Protein AF-A0A662WT51-F1 (afdb_monomer)

Solvent-accessible surface area (backbone atoms only — not comparable to full-atom values): 20518 Å² total; per-residue (Å²): 139,82,88,84,80,88,87,70,88,88,91,86,90,88,87,88,82,82,85,81,72,63,58,63,48,55,43,33,49,48,25,63,41,37,58,51,26,70,62,26,83,94,21,66,15,61,35,21,65,81,20,65,28,86,56,93,50,57,26,52,32,25,51,47,34,55,73,54,70,66,44,71,41,57,68,58,26,64,32,50,49,52,71,66,82,55,27,36,8,57,21,30,20,26,52,70,54,75,67,51,82,48,58,80,38,87,45,86,70,71,50,27,44,53,45,41,62,90,42,76,41,63,65,82,80,49,74,87,45,96,59,69,77,76,88,86,78,89,83,90,83,80,88,80,88,82,87,85,86,90,88,85,88,87,87,82,91,83,83,88,84,85,84,79,92,78,91,84,88,80,87,81,83,75,81,75,72,83,80,42,64,48,56,36,67,55,30,59,40,36,59,53,25,37,53,23,83,90,15,57,23,65,35,22,67,80,16,66,13,78,51,76,52,57,32,58,34,25,50,49,34,51,73,53,71,65,41,71,37,58,70,56,25,65,33,51,61,54,70,66,82,54,27,37,10,52,21,27,21,28,72,63,48,75,71,52,80,84,60,83,46,87,42,88,67,68,50,26,48,56,62,41,62,89,45,76,36,64,63,80,81,50,75,83,65,80,53,88,81,60,77,73,76,73,79,73,74,80,75,78,75,71,78,77,92,70,86,82,88,84,90,83,89,81,87,86,86,84,89,84,86,86,137

pLDDT: mean 71.23, std 24.34, range [27.19, 98.19]

Foldseek 3Di:
DDDDDDPDDDDDDDDPDPPQPQQQQVLQVLLLQAQLSCLAPPQNRLQAPVSRRSDPHGFQLVVLCVVVVSHQALVQQQDQRQPLPAGVCQQSQNLQSPDGRLDHRVDNPQHWRSRDSVTDGDCVSCVPPPRNDDDDDDDDDDDDDDDDDDDDDDDDDDDDDDDDDDDDDDDDPDPDDPQQAQRCVLCLQAQSSCLAPCANHLQAPNSRRSDPHGAQLVVLCVVVVSHLAPVQQQDQRQPLPDGVCQQRQNNLSQDGRPDHRLDNPQHHRSRDSVRDRDCVSCVPPDSVPDPRPGPPPPPPCPDDPDDDDDDDDDDDDDDDDDD

Radius of gyration: 30.35 Å; Cα contacts (8 Å, |Δi|>4): 452; chains: 1; bounding box: 58×88×116 Å

Secondary structure (DSSP, 8-state):
--PPP----------SSSSSSSHHHHHHHHHTTSTTTTTSTT-SSTTBTTSSSSSS-B-HHHHHHHHTTSS--HHHHH--SSSSSS-HHHHHT-TTS---TTSPPS-SSS---TT-TT----GGGTTT-TTS-SS------------------------------------------------HHHHTTSTTTTTBTTBTTTTBTTSSSSSS-B-HHHHHHHHTTSS--HHHHT--SSSSSS-HHHHHT-TTS---TTPPPS-SSS---TT-TT----GGGTTT---TT----------------------------------

Structure (mmCIF, N/CA/C/O backbone):
data_AF-A0A662WT51-F1
#
_entry.id   AF-A0A662WT51-F1
#
loop_
_atom_site.group_PDB
_atom_site.id
_atom_site.type_symbol
_atom_site.label_atom_id
_atom_site.label_alt_id
_atom_site.label_comp_id
_atom_site.label_asym_id
_atom_site.label_entity_id
_atom_site.label_seq_id
_atom_site.pdbx_PDB_ins_code
_atom_site.Cartn_x
_atom_site.Cartn_y
_atom_site.Cartn_z
_atom_site.occupancy
_atom_site.B_iso_or_equiv
_atom_site.auth_seq_id
_atom_site.auth_comp_id
_atom_site.auth_asym_id
_atom_site.auth_atom_id
_atom_site.pdbx_PDB_model_num
ATOM 1 N N . MET A 1 1 ? -18.042 64.156 -37.216 1.00 39.47 1 MET A N 1
ATOM 2 C CA . MET A 1 1 ? -18.851 63.072 -36.615 1.00 39.47 1 MET A CA 1
ATOM 3 C C . MET A 1 1 ? -17.968 61.840 -36.497 1.00 39.47 1 MET A C 1
ATOM 5 O O . MET A 1 1 ? -17.332 61.497 -37.484 1.00 39.47 1 MET A O 1
ATOM 9 N N . ARG A 1 2 ? -17.856 61.233 -35.309 1.00 39.53 2 ARG A N 1
ATOM 10 C CA . ARG A 1 2 ? -17.147 59.959 -35.097 1.00 39.53 2 ARG A CA 1
ATOM 11 C C . ARG A 1 2 ? -18.172 58.931 -34.633 1.00 39.53 2 ARG A C 1
ATOM 13 O O . ARG A 1 2 ? -18.902 59.206 -33.686 1.00 39.53 2 ARG A O 1
ATOM 20 N N . THR A 1 3 ? -18.247 57.803 -35.323 1.00 41.97 3 THR A N 1
ATOM 21 C CA . THR A 1 3 ? -19.123 56.679 -34.985 1.00 41.97 3 THR A CA 1
ATOM 22 C C . THR A 1 3 ? -18.551 55.900 -33.802 1.00 41.97 3 THR A C 1
ATOM 24 O O . THR A 1 3 ? -17.353 55.627 -33.743 1.00 41.97 3 THR A O 1
ATOM 27 N N . THR A 1 4 ? -19.405 55.561 -32.841 1.00 42.44 4 THR A N 1
ATOM 28 C CA . THR A 1 4 ? -19.070 54.699 -31.703 1.00 42.44 4 THR A CA 1
ATOM 29 C C . THR A 1 4 ? -19.105 53.226 -32.115 1.00 42.44 4 THR A C 1
ATOM 31 O O . THR A 1 4 ? -19.975 52.809 -32.876 1.00 42.44 4 THR A O 1
ATOM 34 N N . SER A 1 5 ? -18.153 52.435 -31.613 1.00 38.53 5 SER A N 1
ATOM 35 C CA . SER A 1 5 ? -18.097 50.983 -31.832 1.00 38.53 5 SER A CA 1
ATOM 36 C C . SER A 1 5 ? -18.866 50.235 -30.729 1.00 38.53 5 SER A C 1
ATOM 38 O O . SER A 1 5 ? -18.729 50.614 -29.561 1.00 38.53 5 SER A O 1
ATOM 40 N N . PRO A 1 6 ? -19.650 49.186 -31.044 1.00 44.19 6 PRO A N 1
ATOM 41 C CA . PRO A 1 6 ? -20.395 48.421 -30.050 1.00 44.19 6 PRO A CA 1
ATOM 42 C C . PRO A 1 6 ? -19.529 47.319 -29.415 1.00 44.19 6 PRO A C 1
ATOM 44 O O . PRO A 1 6 ? -19.483 46.191 -29.900 1.00 44.19 6 PRO A O 1
ATOM 47 N N . PHE A 1 7 ? -18.885 47.615 -28.283 1.00 38.38 7 PHE A N 1
ATOM 48 C CA . PHE A 1 7 ? -18.368 46.569 -27.390 1.00 38.38 7 PHE A CA 1
ATOM 49 C C . PHE A 1 7 ? -19.485 46.073 -26.463 1.00 38.38 7 PHE A C 1
ATOM 51 O O . PHE A 1 7 ? -19.643 46.531 -25.333 1.00 38.38 7 PHE A O 1
ATOM 58 N N . THR A 1 8 ? -20.282 45.137 -26.976 1.00 41.66 8 THR A N 1
ATOM 59 C CA . THR A 1 8 ? -21.330 44.445 -26.217 1.00 41.66 8 THR A CA 1
ATOM 60 C C . THR A 1 8 ? -20.753 43.238 -25.474 1.00 41.66 8 THR A C 1
ATOM 62 O O . THR A 1 8 ? -20.119 42.384 -26.082 1.00 41.66 8 THR A O 1
ATOM 65 N N . PHE A 1 9 ? -21.015 43.185 -24.164 1.00 46.69 9 PHE A N 1
ATOM 66 C CA . PHE A 1 9 ? -21.113 41.999 -23.297 1.00 46.69 9 PHE A CA 1
ATOM 67 C C . PHE A 1 9 ? -20.763 40.623 -23.907 1.00 46.69 9 PHE A C 1
ATOM 69 O O . PHE A 1 9 ? -21.585 40.085 -24.644 1.00 46.69 9 PHE A O 1
ATOM 76 N N . LEU A 1 10 ? -19.675 39.986 -23.434 1.00 43.34 10 LEU A N 1
ATOM 77 C CA . LEU A 1 10 ? -19.664 38.545 -23.097 1.00 43.34 10 LEU A CA 1
ATOM 78 C C . LEU A 1 10 ? -18.415 38.110 -22.283 1.00 43.34 10 LEU A C 1
ATOM 80 O O . LEU A 1 10 ? -17.451 37.621 -22.862 1.00 43.34 10 LEU A O 1
ATOM 84 N N . VAL A 1 11 ? -18.422 38.226 -20.944 1.00 43.38 11 VAL A N 1
ATOM 85 C CA . VAL A 1 11 ? -17.416 37.555 -20.074 1.00 43.38 11 VAL A CA 1
ATOM 86 C C . VAL A 1 11 ? -18.009 37.101 -18.723 1.00 43.38 11 VAL A C 1
ATOM 88 O O . VAL A 1 11 ? -17.545 37.528 -17.674 1.00 43.38 11 VAL A O 1
ATOM 91 N N . ILE A 1 12 ? -19.029 36.230 -18.720 1.00 47.84 12 ILE A N 1
ATOM 92 C CA . ILE A 1 12 ? -19.341 35.351 -17.565 1.00 47.84 12 ILE A CA 1
ATOM 93 C C . ILE A 1 12 ? -19.978 34.043 -18.079 1.00 47.84 12 ILE A C 1
ATOM 95 O O . ILE A 1 12 ? -21.192 34.007 -18.243 1.00 47.84 12 ILE A O 1
ATOM 99 N N . ALA A 1 13 ? -19.183 32.990 -18.334 1.00 46.28 13 ALA A N 1
ATOM 100 C CA . ALA A 1 13 ? -19.655 31.592 -18.464 1.00 46.28 13 ALA A CA 1
ATOM 101 C C . ALA A 1 13 ? -18.502 30.567 -18.662 1.00 46.28 13 ALA A C 1
ATOM 103 O O . ALA A 1 13 ? -18.456 29.922 -19.705 1.00 46.28 13 ALA A O 1
ATOM 104 N N . ALA A 1 14 ? -17.563 30.405 -17.710 1.00 43.34 14 ALA A N 1
ATOM 105 C CA . ALA A 1 14 ? -16.583 29.291 -17.740 1.00 43.34 14 ALA A CA 1
ATOM 106 C C . ALA A 1 14 ? -15.778 29.088 -16.425 1.00 43.34 14 ALA A C 1
ATOM 108 O O . ALA A 1 14 ? -14.551 29.143 -16.451 1.00 43.34 14 ALA A O 1
ATOM 109 N N . THR A 1 15 ? -16.413 28.859 -15.265 1.00 42.78 15 THR A N 1
ATOM 110 C CA . THR A 1 15 ? -15.672 28.602 -13.995 1.00 42.78 15 THR A CA 1
ATOM 111 C C . THR A 1 15 ? -16.274 27.527 -13.073 1.00 42.78 15 THR A C 1
ATOM 113 O O . THR A 1 15 ? -15.927 27.464 -11.899 1.00 42.78 15 THR A O 1
ATOM 116 N N . THR A 1 16 ? -17.151 26.645 -13.567 1.00 44.69 16 THR A N 1
ATOM 117 C CA . THR A 1 16 ? -17.886 25.666 -12.730 1.00 44.69 16 THR A CA 1
ATOM 118 C C . THR A 1 16 ? -17.678 24.201 -13.146 1.00 44.69 16 THR A C 1
ATOM 120 O O . THR A 1 16 ? -18.625 23.421 -13.116 1.00 44.69 16 THR A O 1
ATOM 123 N N . ALA A 1 17 ? -16.467 23.818 -13.577 1.00 40.56 17 ALA A N 1
ATOM 124 C CA . ALA A 1 17 ? -16.205 22.480 -14.143 1.00 40.56 17 ALA A CA 1
ATOM 125 C C . ALA A 1 17 ? -14.948 21.744 -13.618 1.00 40.56 17 ALA A C 1
ATOM 127 O O . ALA A 1 17 ? -14.661 20.649 -14.088 1.00 40.56 17 ALA A O 1
ATOM 128 N N . THR A 1 18 ? -14.196 22.300 -12.660 1.00 39.22 18 THR A N 1
ATOM 129 C CA . THR A 1 18 ? -12.889 21.753 -12.217 1.00 39.22 18 THR A CA 1
ATOM 130 C C . THR A 1 18 ? -12.819 21.310 -10.749 1.00 39.22 18 THR A C 1
ATOM 132 O O . THR A 1 18 ? -11.738 20.989 -10.271 1.00 39.22 18 THR A O 1
ATOM 135 N N . LEU A 1 19 ? -13.943 21.253 -10.021 1.00 34.25 19 LEU A N 1
ATOM 136 C CA . LEU A 1 19 ? -13.959 20.965 -8.572 1.00 34.25 19 LEU A CA 1
ATOM 137 C C . LEU A 1 19 ? -14.332 19.511 -8.199 1.00 34.25 19 LEU A C 1
ATOM 139 O O . LEU A 1 19 ? -14.505 19.209 -7.026 1.00 34.25 19 LEU A O 1
ATOM 143 N N . LEU A 1 20 ? -14.490 18.608 -9.174 1.00 37.78 20 LEU A N 1
ATOM 144 C CA . LEU A 1 20 ? -15.060 17.264 -8.951 1.00 37.78 20 LEU A CA 1
ATOM 145 C C . LEU A 1 20 ? -14.045 16.106 -8.957 1.00 37.78 20 LEU A C 1
ATOM 147 O O . LEU A 1 20 ? -14.434 14.976 -8.692 1.00 37.78 20 LEU A O 1
ATOM 151 N N . THR A 1 21 ? -12.761 16.349 -9.240 1.00 41.62 21 THR A N 1
ATOM 152 C CA . THR A 1 21 ? -11.752 15.278 -9.414 1.00 41.62 21 THR A CA 1
ATOM 153 C C . THR A 1 21 ? -10.710 15.181 -8.299 1.00 41.62 21 THR A C 1
ATOM 155 O O . THR A 1 21 ? -9.824 14.342 -8.381 1.00 41.62 21 THR A O 1
ATOM 158 N N . THR A 1 22 ? -10.756 16.041 -7.278 1.00 44.12 22 THR A N 1
ATOM 159 C CA . THR A 1 22 ? -9.735 16.085 -6.211 1.00 44.12 22 THR A CA 1
ATOM 160 C C . THR A 1 22 ? -10.046 15.182 -5.016 1.00 44.12 22 THR A C 1
ATOM 162 O O . THR A 1 22 ? -9.134 14.787 -4.297 1.00 44.12 22 THR A O 1
ATOM 165 N N . GLN A 1 23 ? -11.318 14.840 -4.788 1.00 41.97 23 GLN A N 1
ATOM 166 C CA . GLN A 1 23 ? -11.739 14.125 -3.574 1.00 41.97 23 GLN A CA 1
ATOM 167 C C . GLN A 1 23 ? -11.416 12.623 -3.623 1.00 41.97 23 GLN A C 1
ATOM 169 O O . GLN A 1 23 ? -10.975 12.054 -2.626 1.00 41.97 23 GLN A O 1
ATOM 174 N N . THR A 1 24 ? -11.546 12.007 -4.800 1.00 46.91 24 THR A N 1
ATOM 175 C CA . THR A 1 24 ? -11.318 10.572 -5.041 1.00 46.91 24 THR A CA 1
ATOM 176 C C . THR A 1 24 ? -9.845 10.158 -5.075 1.00 46.91 24 THR A C 1
ATOM 178 O O . THR A 1 24 ? -9.547 8.965 -5.092 1.00 46.91 24 THR A O 1
ATOM 181 N N . GLU A 1 25 ? -8.916 11.114 -5.109 1.00 48.44 25 GLU A N 1
ATOM 182 C CA . GLU A 1 25 ? -7.469 10.862 -5.069 1.00 48.44 25 GLU A CA 1
ATOM 183 C C . GLU A 1 25 ? -6.958 10.892 -3.622 1.00 48.44 25 GLU A C 1
ATOM 185 O O . GLU A 1 25 ? -6.292 9.959 -3.175 1.00 48.44 25 GLU A O 1
ATOM 190 N N . ALA A 1 26 ? -7.373 11.907 -2.854 1.00 50.28 26 ALA A N 1
ATOM 191 C CA . ALA A 1 26 ? -7.020 12.047 -1.444 1.00 50.28 26 ALA A CA 1
ATOM 192 C C . ALA A 1 26 ? -7.572 10.897 -0.577 1.00 50.28 26 ALA A C 1
ATOM 194 O O . ALA A 1 26 ? -6.873 10.405 0.307 1.00 50.28 26 ALA A O 1
ATOM 195 N N . SER A 1 27 ? -8.795 10.414 -0.841 1.00 54.81 27 SER A N 1
ATOM 196 C CA . SER A 1 27 ? -9.377 9.282 -0.098 1.00 54.81 27 SER A CA 1
ATOM 197 C C . SER A 1 27 ? -8.495 8.026 -0.160 1.00 54.81 27 SER A C 1
ATOM 199 O O . SER A 1 27 ? -8.296 7.345 0.848 1.00 54.81 27 SER A O 1
ATOM 201 N N . LYS A 1 28 ? -7.871 7.769 -1.314 1.00 59.28 28 LYS A N 1
ATOM 202 C CA . LYS A 1 28 ? -6.986 6.617 -1.539 1.00 59.28 28 LYS A CA 1
ATOM 203 C C . LYS A 1 28 ? -5.647 6.764 -0.818 1.00 59.28 28 LYS A C 1
ATOM 205 O O . LYS A 1 28 ? -5.117 5.760 -0.342 1.00 59.28 28 LYS A O 1
ATOM 210 N N . SER A 1 29 ? -5.109 7.982 -0.689 1.00 66.00 29 SER A N 1
ATOM 211 C CA . SER A 1 29 ? -3.868 8.200 0.069 1.00 66.00 29 SER A CA 1
ATOM 212 C C . SER A 1 29 ? -4.046 8.219 1.578 1.00 66.00 29 SER A C 1
ATOM 214 O O . SER A 1 29 ? -3.082 7.976 2.303 1.00 66.00 29 SER A O 1
ATOM 216 N N . PHE A 1 30 ? -5.278 8.361 2.060 1.00 80.06 30 PHE A N 1
ATOM 217 C CA . PHE A 1 30 ? -5.638 8.088 3.450 1.00 80.06 30 PHE A CA 1
ATOM 218 C C . PHE A 1 30 ? -5.823 6.596 3.732 1.00 80.06 30 PHE A C 1
ATOM 220 O O . PHE A 1 30 ? -5.318 6.111 4.740 1.00 80.06 30 PHE A O 1
ATOM 227 N N . VAL A 1 31 ? -6.428 5.844 2.812 1.00 82.31 31 VAL A N 1
ATOM 228 C CA . VAL A 1 31 ? -6.587 4.381 2.915 1.00 82.31 31 VAL A CA 1
ATOM 229 C C . VAL A 1 31 ? -5.252 3.642 3.106 1.00 82.31 31 VAL A C 1
ATOM 231 O O . VAL A 1 31 ? -5.177 2.714 3.907 1.00 82.31 31 VAL A O 1
ATOM 234 N N . ALA A 1 32 ? -4.172 4.082 2.452 1.00 79.50 32 ALA A N 1
ATOM 235 C CA . ALA A 1 32 ? -2.835 3.495 2.622 1.00 79.50 32 ALA A CA 1
ATOM 236 C C . ALA A 1 32 ? -2.147 3.830 3.968 1.00 79.50 32 ALA A C 1
ATOM 238 O O . ALA A 1 32 ? -1.140 3.210 4.315 1.00 79.50 32 ALA A O 1
ATOM 239 N N . ARG A 1 33 ? -2.674 4.795 4.735 1.00 86.19 33 ARG A N 1
ATOM 240 C CA . ARG A 1 33 ? -2.176 5.187 6.072 1.00 86.19 33 ARG A CA 1
ATOM 241 C C . ARG A 1 33 ? -2.866 4.427 7.203 1.00 86.19 33 ARG A C 1
ATOM 243 O O . ARG A 1 33 ? -2.665 4.773 8.361 1.00 86.19 33 ARG A O 1
ATOM 250 N N . LEU A 1 34 ? -3.689 3.434 6.870 1.00 90.44 34 LEU A N 1
ATOM 251 C CA . LEU A 1 34 ? -4.526 2.683 7.798 1.00 90.44 34 LEU A CA 1
ATOM 252 C C . LEU A 1 34 ? -4.215 1.182 7.682 1.00 90.44 34 LEU A C 1
ATOM 254 O O . LEU A 1 34 ? -4.090 0.680 6.557 1.00 90.44 34 LEU A O 1
ATOM 258 N N . PRO A 1 35 ? -4.119 0.437 8.799 1.00 92.50 35 PRO A N 1
ATOM 259 C CA . PRO A 1 35 ? -4.019 -1.015 8.730 1.00 92.50 35 PRO A CA 1
ATOM 260 C C . PRO A 1 35 ? -5.257 -1.562 8.011 1.00 92.50 35 PRO A C 1
ATOM 262 O O . PRO A 1 35 ? -6.368 -1.100 8.240 1.00 92.50 35 PRO A O 1
ATOM 265 N N . ASN A 1 36 ? -5.065 -2.489 7.067 1.00 89.19 36 ASN A N 1
ATOM 266 C CA . ASN A 1 36 ? -6.142 -3.078 6.255 1.00 89.19 36 ASN A CA 1
ATOM 267 C C . ASN A 1 36 ? -7.128 -2.083 5.593 1.00 89.19 36 ASN A C 1
ATOM 269 O O . ASN A 1 36 ? -8.201 -2.510 5.172 1.00 89.19 36 ASN A O 1
ATOM 273 N N . GLY A 1 37 ? -6.785 -0.799 5.420 1.00 86.19 37 GLY A N 1
ATOM 274 C CA . GLY A 1 37 ? -7.745 0.223 4.974 1.00 86.19 37 GLY A CA 1
ATOM 275 C C . GLY A 1 37 ? -8.390 -0.041 3.605 1.00 86.19 37 GLY A C 1
ATOM 276 O O . GLY A 1 37 ? -9.476 0.459 3.337 1.00 86.19 37 GLY A O 1
ATOM 277 N N . ALA A 1 38 ? -7.735 -0.832 2.746 1.00 81.00 38 ALA A N 1
ATOM 278 C CA . ALA A 1 38 ? -8.240 -1.265 1.437 1.00 81.00 38 ALA A CA 1
ATOM 279 C C . ALA A 1 38 ? -8.864 -2.680 1.444 1.00 81.00 38 ALA A C 1
ATOM 281 O O . ALA A 1 38 ? -9.379 -3.130 0.422 1.00 81.00 38 ALA A O 1
ATOM 282 N N . ASN A 1 39 ? -8.790 -3.391 2.573 1.00 81.25 39 ASN A N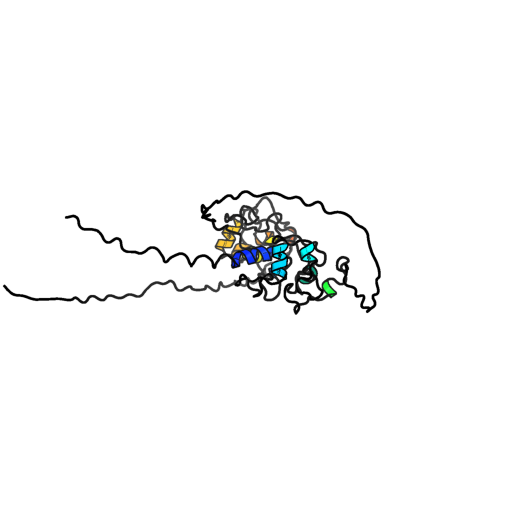 1
ATOM 283 C CA . ASN A 1 39 ? -9.187 -4.796 2.722 1.00 81.25 39 ASN A CA 1
ATOM 284 C C . ASN A 1 39 ? -10.555 -4.961 3.412 1.00 81.25 39 ASN A C 1
ATOM 286 O O . ASN A 1 39 ? -11.027 -6.089 3.561 1.00 81.25 39 ASN A O 1
ATOM 290 N N . VAL A 1 40 ? -11.201 -3.865 3.831 1.00 86.06 40 VAL A N 1
ATOM 291 C CA . VAL A 1 40 ? -12.543 -3.902 4.431 1.00 86.06 40 VAL A CA 1
ATOM 292 C C . VAL A 1 40 ? -13.582 -4.292 3.361 1.00 86.06 40 VAL A C 1
ATOM 294 O O . VAL A 1 40 ? -13.663 -3.638 2.315 1.00 86.06 40 VAL A O 1
ATOM 297 N N . PRO A 1 41 ? -14.381 -5.363 3.562 1.00 81.88 41 PRO A N 1
ATOM 298 C CA . PRO A 1 41 ? -15.222 -5.924 2.505 1.00 81.88 41 PRO A CA 1
ATOM 299 C C . PRO A 1 41 ? -16.236 -4.939 1.909 1.00 81.88 41 PRO A C 1
ATOM 301 O O . PRO A 1 41 ? -17.164 -4.497 2.581 1.00 81.88 41 PRO A O 1
ATOM 304 N N . ASN A 1 42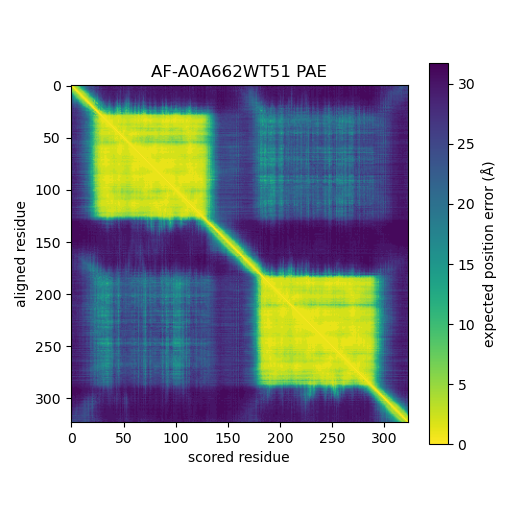 ? -16.118 -4.689 0.601 1.00 80.00 42 ASN A N 1
ATOM 305 C CA . ASN A 1 42 ? -16.957 -3.769 -0.186 1.00 80.00 42 ASN A CA 1
ATOM 306 C C . ASN A 1 42 ? -16.846 -2.280 0.196 1.00 80.00 42 ASN A C 1
ATOM 308 O O . ASN A 1 42 ? -17.666 -1.490 -0.268 1.00 80.00 42 ASN A O 1
ATOM 312 N N . VAL A 1 43 ? -15.838 -1.883 0.983 1.00 84.44 43 VAL A N 1
ATOM 313 C CA . VAL A 1 43 ? -15.638 -0.488 1.405 1.00 84.44 43 VAL A CA 1
ATOM 314 C C . VAL A 1 43 ? -14.228 -0.007 1.033 1.00 84.44 43 VAL A C 1
ATOM 316 O O . VAL A 1 43 ? -13.327 -0.021 1.870 1.00 84.44 43 VAL A O 1
ATOM 319 N N . PRO A 1 44 ? -13.993 0.420 -0.223 1.00 73.62 44 PRO A N 1
ATOM 320 C CA . PRO A 1 44 ? -12.685 0.915 -0.657 1.00 73.62 44 PRO A CA 1
ATOM 321 C C . PRO A 1 44 ? -12.264 2.262 -0.036 1.00 73.62 44 PRO A C 1
ATOM 323 O O . PRO A 1 44 ? -11.109 2.646 -0.205 1.00 73.62 44 PRO A O 1
ATOM 326 N N . ALA A 1 45 ? -13.157 2.986 0.653 1.00 83.69 45 ALA A N 1
ATOM 327 C CA . ALA A 1 45 ? -12.862 4.256 1.323 1.00 83.69 45 ALA A CA 1
ATOM 328 C C . ALA A 1 45 ? -13.532 4.344 2.712 1.00 83.69 45 ALA A C 1
ATOM 330 O O . ALA A 1 45 ? -14.530 5.039 2.900 1.00 83.69 45 ALA A O 1
ATOM 331 N N . ILE A 1 46 ? -12.956 3.659 3.706 1.00 89.12 46 ILE A N 1
ATOM 332 C CA . ILE A 1 46 ? -13.575 3.408 5.028 1.00 89.12 46 ILE A CA 1
ATOM 333 C C . ILE A 1 46 ? -13.878 4.644 5.894 1.00 89.12 46 ILE A C 1
ATOM 335 O O . ILE A 1 46 ? -14.579 4.534 6.891 1.00 89.12 46 ILE A O 1
ATOM 339 N N . GLY A 1 47 ? -13.371 5.827 5.536 1.00 90.81 47 GLY A N 1
ATOM 340 C CA . GLY A 1 47 ? -13.698 7.087 6.218 1.00 90.81 47 GLY A CA 1
ATOM 341 C C . GLY A 1 47 ? -14.941 7.808 5.680 1.00 90.81 47 GLY A C 1
ATOM 342 O O . GLY A 1 47 ? -15.336 8.822 6.250 1.00 90.81 47 GLY A O 1
ATOM 343 N N . HIS A 1 48 ? -15.545 7.341 4.583 1.00 88.69 48 HIS A N 1
ATOM 344 C CA . HIS A 1 48 ? -16.662 8.018 3.912 1.00 88.69 48 HIS A CA 1
ATOM 345 C C . HIS A 1 48 ? -18.005 7.337 4.202 1.00 88.69 48 HIS A C 1
ATOM 347 O O . HIS A 1 48 ? -18.081 6.114 4.306 1.00 88.69 48 HIS A O 1
ATOM 353 N N . SER A 1 49 ? -19.091 8.114 4.299 1.00 87.88 49 SER A N 1
ATOM 354 C CA . SER A 1 49 ? -20.433 7.570 4.589 1.00 87.88 49 SER A CA 1
ATOM 355 C C . SER A 1 49 ? -20.994 6.675 3.477 1.00 87.88 49 SER A C 1
ATOM 357 O O . SER A 1 49 ? -21.894 5.883 3.735 1.00 87.88 49 SER A O 1
ATOM 359 N N . ASP A 1 50 ? -20.513 6.827 2.240 1.00 80.62 50 ASP A N 1
ATOM 360 C CA . ASP A 1 50 ? -20.887 5.986 1.094 1.00 80.62 50 ASP A CA 1
ATOM 361 C C . ASP A 1 50 ? -19.964 4.771 0.907 1.00 80.62 50 ASP A C 1
ATOM 363 O O . ASP A 1 50 ? -20.244 3.905 0.079 1.00 80.62 50 ASP A O 1
ATOM 367 N N . GLY A 1 51 ? -18.860 4.711 1.656 1.00 80.44 51 GLY A N 1
ATOM 368 C CA . GLY A 1 51 ? -17.823 3.698 1.531 1.00 80.44 51 GLY A CA 1
ATOM 369 C C . GLY A 1 51 ? -16.986 3.742 0.245 1.00 80.44 51 GLY A C 1
ATOM 370 O O . GLY A 1 51 ? -16.037 2.963 0.130 1.00 80.44 51 GLY A O 1
ATOM 371 N N . THR A 1 52 ? -17.295 4.626 -0.710 1.00 75.88 52 THR A N 1
ATOM 372 C CA . THR A 1 52 ? -16.611 4.734 -2.014 1.00 75.88 52 THR A CA 1
ATOM 373 C C . THR A 1 52 ? -15.693 5.947 -2.108 1.00 75.88 52 THR A C 1
ATOM 375 O O . THR A 1 52 ? -14.688 5.897 -2.819 1.00 75.88 52 THR A O 1
ATOM 378 N N . GLY A 1 53 ? -15.995 7.017 -1.367 1.00 75.19 53 GLY A N 1
ATOM 379 C CA . GLY A 1 53 ? -15.276 8.287 -1.448 1.00 75.19 53 GLY A CA 1
ATOM 380 C C . GLY A 1 53 ? -15.718 9.181 -2.609 1.00 75.19 53 GLY A C 1
ATOM 381 O O . GLY A 1 53 ? -15.021 10.148 -2.922 1.00 75.19 53 GLY A O 1
ATOM 382 N N . ASP A 1 54 ? -16.858 8.880 -3.241 1.00 73.69 54 ASP A N 1
ATOM 383 C CA . ASP A 1 54 ? -17.478 9.756 -4.245 1.00 73.69 54 ASP A CA 1
ATOM 384 C C . ASP A 1 54 ? -18.126 10.988 -3.580 1.00 73.69 54 ASP A C 1
ATOM 386 O O . ASP A 1 54 ? -18.142 12.089 -4.141 1.00 73.69 54 ASP A O 1
ATOM 390 N N . SER A 1 55 ? -18.630 10.819 -2.355 1.00 80.56 55 SER A N 1
ATOM 391 C CA . SER A 1 55 ? -19.147 11.869 -1.482 1.00 80.56 55 SER A CA 1
ATOM 392 C C . SER A 1 55 ? -18.057 12.490 -0.608 1.00 80.56 55 SER A C 1
ATOM 394 O O . SER A 1 55 ? -17.195 11.808 -0.056 1.00 80.56 55 SER A O 1
ATOM 396 N N . SER A 1 56 ? -18.163 13.799 -0.370 1.00 77.50 56 SER A N 1
ATOM 397 C CA . SER A 1 56 ? -17.351 14.507 0.629 1.00 77.50 56 SER A CA 1
ATOM 398 C C . SER A 1 56 ? -17.773 14.222 2.078 1.00 77.50 56 SER A C 1
ATOM 400 O O . SER A 1 56 ? -17.159 14.759 2.996 1.00 77.50 56 SER A O 1
ATOM 402 N N . ALA A 1 57 ? -18.861 13.474 2.294 1.00 84.06 57 ALA A N 1
ATOM 403 C CA . ALA A 1 57 ? -19.376 13.160 3.621 1.00 84.06 57 ALA A CA 1
ATOM 404 C C . ALA A 1 57 ? -18.566 12.033 4.277 1.00 84.06 57 ALA A C 1
ATOM 406 O O . ALA A 1 57 ? -18.488 10.917 3.756 1.00 84.06 57 ALA A O 1
ATOM 407 N N . THR A 1 58 ? -17.986 12.339 5.430 1.00 90.38 58 THR A N 1
ATOM 408 C CA . THR A 1 58 ? -17.282 11.406 6.307 1.00 90.38 58 THR A CA 1
ATOM 409 C C . THR A 1 58 ? -18.248 10.649 7.219 1.00 90.38 58 THR A C 1
ATOM 411 O O . THR A 1 58 ? -19.353 11.104 7.516 1.00 90.38 58 THR A O 1
ATOM 414 N N . ASN A 1 59 ? -17.845 9.456 7.653 1.00 93.12 59 ASN A N 1
ATOM 415 C CA . ASN A 1 59 ? -18.442 8.777 8.804 1.00 93.12 59 ASN A CA 1
ATOM 416 C C . ASN A 1 59 ? -17.661 9.138 10.088 1.00 93.12 59 ASN A C 1
ATOM 418 O O . ASN A 1 59 ? -16.688 9.896 10.038 1.00 93.12 59 ASN A O 1
ATOM 422 N N . SER A 1 60 ? -18.070 8.607 11.242 1.00 96.31 60 SER A N 1
ATOM 423 C CA . SER A 1 60 ? -17.436 8.922 12.531 1.00 96.31 60 SER A CA 1
ATOM 424 C C . SER A 1 60 ? -15.951 8.541 12.591 1.00 96.31 60 SER A C 1
ATOM 426 O O . SER A 1 60 ? -15.146 9.305 13.126 1.00 96.31 60 SER A O 1
ATOM 428 N N . PHE A 1 61 ? -15.561 7.422 11.972 1.00 97.38 61 PHE A N 1
ATOM 429 C CA . PHE A 1 61 ? -14.157 7.050 11.798 1.00 97.38 61 PHE A CA 1
ATOM 430 C C . PHE A 1 61 ? -13.392 8.062 10.932 1.00 97.38 61 PHE A C 1
ATOM 432 O O . PHE A 1 61 ? -12.284 8.468 11.281 1.00 97.38 61 PHE A O 1
ATOM 439 N N . GLY A 1 62 ? -13.983 8.520 9.825 1.00 95.00 62 GLY A N 1
ATOM 440 C CA . GLY A 1 62 ? -13.407 9.552 8.960 1.00 95.00 62 GLY A CA 1
ATOM 441 C C . GLY A 1 62 ? -13.166 10.878 9.685 1.00 95.00 62 GLY A C 1
ATOM 442 O O . GLY A 1 62 ? -12.098 11.475 9.532 1.00 95.00 62 GLY A O 1
ATOM 443 N N . ASP A 1 63 ? -14.112 11.303 10.524 1.00 94.69 63 ASP A N 1
ATOM 444 C CA . ASP A 1 63 ? -13.987 12.503 11.361 1.00 94.69 63 ASP A CA 1
ATOM 445 C C . ASP A 1 63 ? -12.896 12.346 12.434 1.00 94.69 63 ASP A C 1
ATOM 447 O O . ASP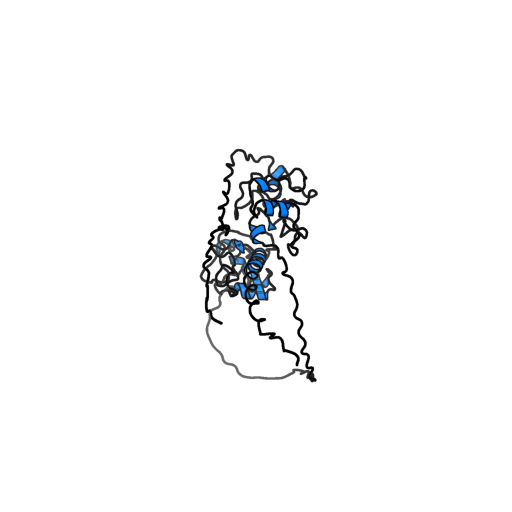 A 1 63 ? -12.107 13.271 12.674 1.00 94.69 63 ASP A O 1
ATOM 451 N N . ALA A 1 64 ? -12.794 11.165 13.050 1.00 97.06 64 ALA A N 1
ATOM 452 C CA . ALA A 1 64 ? -11.742 10.845 14.011 1.00 97.06 64 ALA A CA 1
ATOM 453 C C . ALA A 1 64 ? -10.355 10.804 13.347 1.00 97.06 64 ALA A C 1
ATOM 455 O O . ALA A 1 64 ? -9.414 11.419 13.849 1.00 97.06 64 ALA A O 1
ATOM 456 N N . PHE A 1 65 ? -10.227 10.169 12.180 1.00 95.25 65 PHE A N 1
ATOM 457 C CA . PHE A 1 65 ? -8.990 10.135 11.398 1.00 95.25 65 PHE A CA 1
ATOM 458 C C . PHE A 1 65 ? -8.573 11.532 10.916 1.00 95.25 65 PHE A C 1
ATOM 460 O O . PHE A 1 65 ? -7.392 11.883 10.973 1.00 95.25 65 PHE A O 1
ATOM 467 N N . ALA A 1 66 ? -9.525 12.375 10.502 1.00 91.75 66 ALA A N 1
ATOM 468 C CA . ALA A 1 66 ? -9.257 13.777 10.186 1.00 91.75 66 ALA A CA 1
ATOM 469 C C . ALA A 1 66 ? -8.756 14.555 11.417 1.00 91.75 66 ALA A C 1
ATOM 471 O O . ALA A 1 66 ? -7.784 15.307 11.312 1.00 91.75 66 ALA A O 1
ATOM 472 N N . SER A 1 67 ? -9.366 14.325 12.584 1.00 91.56 67 SER A N 1
ATOM 473 C CA . SER A 1 67 ? -8.970 14.927 13.867 1.00 91.56 67 SER A CA 1
ATOM 474 C C . SER A 1 67 ? -7.588 14.458 14.343 1.00 91.56 67 SER A C 1
ATOM 476 O O . SER A 1 67 ? -6.829 15.252 14.894 1.00 91.56 67 SER A O 1
ATOM 478 N N . ALA A 1 68 ? -7.216 13.210 14.047 1.00 91.56 68 ALA A N 1
ATOM 479 C CA . ALA A 1 68 ? -5.890 12.630 14.273 1.00 91.56 68 ALA A CA 1
ATOM 480 C C . ALA A 1 68 ? -4.822 13.100 13.255 1.00 91.56 68 ALA A C 1
ATOM 482 O O . ALA A 1 68 ? -3.747 12.510 13.146 1.00 91.56 68 ALA A O 1
ATOM 483 N N . GLY A 1 69 ? -5.103 14.143 12.464 1.00 88.75 69 GLY A N 1
ATOM 484 C CA . GLY A 1 69 ? -4.163 14.665 11.470 1.00 88.75 69 GLY A CA 1
ATOM 485 C C . GLY A 1 69 ? -3.940 13.720 10.285 1.00 88.75 69 GLY A C 1
ATOM 486 O O . GLY A 1 69 ? -2.868 13.743 9.680 1.00 88.75 69 GLY A O 1
ATOM 487 N N . LYS A 1 70 ? -4.936 12.890 9.946 1.00 88.75 70 LYS A N 1
ATOM 488 C CA . LYS A 1 70 ? -4.912 11.939 8.821 1.00 88.75 70 LYS A CA 1
ATOM 489 C C . LYS A 1 70 ? -3.752 10.939 8.909 1.00 88.75 70 LYS A C 1
ATOM 491 O O . LYS A 1 70 ? -3.054 10.686 7.920 1.00 88.75 70 LYS A O 1
ATOM 496 N N . SER A 1 71 ? -3.550 10.413 10.115 1.00 89.38 71 SER A N 1
ATOM 497 C CA . SER A 1 71 ? -2.489 9.477 10.491 1.00 89.38 71 SER A CA 1
ATOM 498 C C . SER A 1 71 ? -3.039 8.405 11.437 1.00 89.38 71 SER A C 1
ATOM 500 O O . SER A 1 71 ? -3.936 8.687 12.231 1.00 89.38 71 SER A O 1
ATOM 502 N N . TRP A 1 72 ? -2.496 7.185 11.384 1.00 94.31 72 TRP A N 1
ATOM 503 C CA . TRP A 1 72 ? -2.801 6.141 12.367 1.00 94.31 72 TRP A CA 1
ATOM 504 C C . TRP A 1 72 ? -2.045 6.420 13.670 1.00 94.31 72 TRP A C 1
ATOM 506 O O . TRP A 1 72 ? -0.857 6.120 13.783 1.00 94.31 72 TRP A O 1
ATOM 516 N N . THR A 1 73 ? -2.711 7.061 14.631 1.00 95.50 73 THR A N 1
ATOM 517 C CA . THR A 1 73 ? -2.158 7.301 15.973 1.00 95.50 73 THR A CA 1
ATOM 518 C C . THR A 1 73 ? -2.659 6.251 16.963 1.00 95.50 73 THR A C 1
ATOM 520 O O . THR A 1 73 ? -3.664 5.580 16.718 1.00 95.50 73 THR A O 1
ATOM 523 N N . ALA A 1 74 ? -1.982 6.123 18.107 1.00 93.44 74 ALA A N 1
ATOM 524 C CA . ALA A 1 74 ? -2.416 5.219 19.169 1.00 93.44 74 ALA A CA 1
ATOM 525 C C . ALA A 1 74 ? -3.823 5.578 19.680 1.00 93.44 74 ALA A C 1
ATOM 527 O O . ALA A 1 74 ? -4.632 4.690 19.924 1.00 93.44 74 ALA A O 1
ATOM 528 N N . GLU A 1 75 ? -4.144 6.870 19.771 1.00 95.81 75 GLU A N 1
ATOM 529 C CA . GLU A 1 75 ? -5.457 7.366 20.192 1.00 95.81 75 GLU A CA 1
ATOM 530 C C . GLU A 1 75 ? -6.553 7.003 19.185 1.00 95.81 75 GLU A C 1
ATOM 532 O O . GLU A 1 75 ? -7.622 6.559 19.592 1.00 95.81 75 GLU A O 1
ATOM 537 N 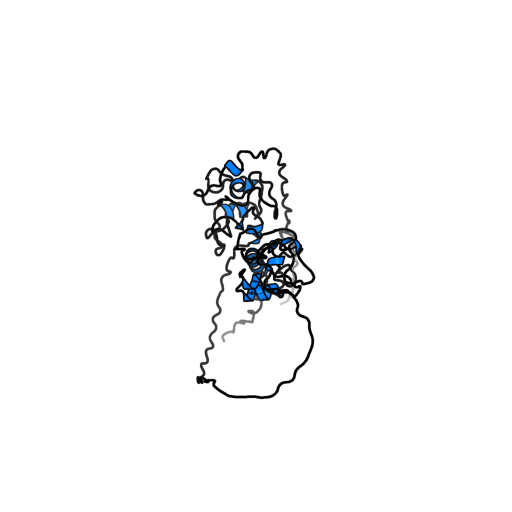N . LEU A 1 76 ? -6.291 7.139 17.877 1.00 97.81 76 LEU A N 1
ATOM 538 C CA . LEU A 1 76 ? -7.245 6.721 16.845 1.00 97.81 76 LEU A CA 1
ATOM 539 C C . LEU A 1 76 ? -7.448 5.202 16.853 1.00 97.81 76 LEU A C 1
ATOM 541 O O . LEU A 1 76 ? -8.573 4.737 16.714 1.00 97.81 76 LEU A O 1
ATOM 545 N N . CYS A 1 77 ? -6.374 4.436 17.029 1.00 98.19 77 CYS A N 1
ATOM 546 C CA . CYS A 1 77 ? -6.413 2.978 17.089 1.00 98.19 77 CYS A CA 1
ATOM 547 C C . CYS A 1 77 ? -7.176 2.437 18.317 1.00 98.19 77 CYS A C 1
ATOM 549 O O . CYS A 1 77 ? -7.859 1.413 18.225 1.00 98.19 77 CYS A O 1
ATOM 551 N N . GLN A 1 78 ? -7.070 3.120 19.462 1.00 97.38 78 GLN A N 1
ATOM 552 C CA . GLN A 1 78 ? -7.765 2.770 20.708 1.00 97.38 78 GLN A CA 1
ATOM 553 C C . GLN A 1 78 ? -9.202 3.296 20.778 1.00 97.38 78 GLN A C 1
ATOM 555 O O . GLN A 1 78 ? -9.953 2.865 21.649 1.00 97.38 78 GLN A O 1
ATOM 560 N N . ALA A 1 79 ? -9.589 4.223 19.900 1.00 96.88 79 ALA A N 1
ATOM 561 C CA . ALA A 1 79 ? -10.954 4.722 19.849 1.00 96.88 79 ALA A CA 1
ATOM 562 C C . ALA A 1 79 ? -11.920 3.653 19.312 1.00 96.88 79 ALA A C 1
ATOM 564 O O . ALA A 1 79 ? -11.609 2.947 18.356 1.00 96.88 79 ALA A O 1
ATOM 565 N N . ASP A 1 80 ? -13.097 3.595 19.925 1.00 97.75 80 ASP A N 1
ATOM 566 C CA . ASP A 1 80 ? -14.323 2.996 19.397 1.00 97.75 80 ASP A CA 1
ATOM 567 C C . ASP A 1 80 ? -15.097 4.148 18.731 1.00 97.75 80 ASP A C 1
ATOM 569 O O . ASP A 1 80 ? -15.599 5.036 19.433 1.00 97.75 80 ASP A O 1
ATOM 573 N N . THR A 1 81 ? -15.061 4.251 17.394 1.00 97.31 81 THR A N 1
ATOM 574 C CA . THR A 1 81 ? -15.614 5.432 16.698 1.00 97.31 81 THR A CA 1
ATOM 575 C C . THR A 1 81 ? -17.068 5.308 16.270 1.00 97.31 81 THR A C 1
ATOM 577 O O . THR A 1 81 ? -17.673 6.339 15.968 1.00 97.31 81 THR A O 1
ATOM 580 N N . ASP A 1 82 ? -17.668 4.122 16.267 1.00 95.62 82 ASP A N 1
ATOM 581 C CA . ASP A 1 82 ? -19.096 3.939 15.966 1.00 95.62 82 ASP A CA 1
ATOM 582 C C . ASP A 1 82 ? -19.938 3.447 17.158 1.00 95.62 82 ASP A C 1
ATOM 584 O O . ASP A 1 82 ? -21.167 3.588 17.127 1.00 95.62 82 ASP A O 1
ATOM 588 N N . GLY A 1 83 ? -19.299 3.034 18.253 1.00 96.12 83 GLY A N 1
ATOM 589 C CA . GLY A 1 83 ? -19.923 2.710 19.533 1.00 96.12 83 GLY A CA 1
ATOM 590 C C . GLY A 1 83 ? -20.338 1.248 19.672 1.00 96.12 83 GLY A C 1
ATOM 591 O O . GLY A 1 83 ? -21.272 0.969 20.434 1.00 96.12 83 GLY A O 1
ATOM 592 N N . ASP A 1 84 ? -19.718 0.331 18.925 1.00 95.50 84 ASP A N 1
ATOM 593 C CA . ASP A 1 84 ? -20.055 -1.098 18.942 1.00 95.50 84 ASP A CA 1
ATOM 594 C C . ASP A 1 84 ? -19.379 -1.896 20.078 1.00 95.50 84 ASP A C 1
ATOM 596 O O . ASP A 1 84 ? -19.818 -3.006 20.404 1.00 95.50 84 ASP A O 1
ATOM 600 N N . GLY A 1 85 ? -18.384 -1.300 20.745 1.00 94.31 85 GLY A N 1
ATOM 601 C CA . GLY A 1 85 ? -17.607 -1.895 21.833 1.00 94.31 85 GLY A CA 1
ATOM 602 C C . GLY A 1 85 ? -16.238 -2.456 21.428 1.00 94.31 85 GLY A C 1
ATOM 603 O O . GLY A 1 85 ? -15.507 -2.922 22.309 1.00 94.31 85 GLY A O 1
ATOM 604 N N . GLN A 1 86 ? -15.874 -2.410 20.147 1.00 95.31 86 GLN A N 1
ATOM 605 C CA . GLN A 1 86 ? -14.538 -2.703 19.637 1.00 95.31 86 GLN A CA 1
ATOM 606 C C . GLN A 1 86 ? -13.738 -1.415 19.423 1.00 95.31 86 GLN A C 1
ATOM 608 O O . GLN A 1 86 ? -14.287 -0.334 19.241 1.00 95.31 86 GLN A O 1
ATOM 613 N N . THR A 1 87 ? -12.410 -1.520 19.403 1.00 97.69 87 THR A N 1
ATOM 614 C CA . THR A 1 87 ? -11.566 -0.410 18.937 1.00 97.69 87 THR A CA 1
ATOM 615 C C . THR A 1 87 ? -11.291 -0.519 17.442 1.00 97.69 87 THR A C 1
ATOM 617 O O . THR A 1 87 ? -11.160 -1.619 16.903 1.00 97.69 87 THR A O 1
ATOM 620 N N . ASN A 1 88 ? -11.039 0.615 16.790 1.00 97.94 88 ASN A N 1
ATOM 621 C CA . ASN A 1 88 ? -10.617 0.679 15.388 1.00 97.94 88 ASN A CA 1
ATOM 622 C C . ASN A 1 88 ? -9.439 -0.267 15.083 1.00 97.94 88 ASN A C 1
ATOM 624 O O . ASN A 1 88 ? -9.350 -0.850 14.004 1.00 97.94 88 ASN A O 1
ATOM 628 N N . GLY A 1 89 ? -8.524 -0.442 16.042 1.00 97.00 89 GLY A N 1
ATOM 629 C CA . GLY A 1 89 ? -7.446 -1.426 15.978 1.00 97.00 89 GLY A CA 1
ATOM 630 C C . GLY A 1 89 ? -7.922 -2.885 16.004 1.00 97.00 89 GLY A C 1
ATOM 631 O O . GLY A 1 89 ? -7.429 -3.698 15.225 1.00 97.00 89 GLY A O 1
ATOM 632 N N . GLN A 1 90 ? -8.894 -3.241 16.844 1.00 95.88 90 GLN A N 1
ATOM 633 C CA . GLN A 1 90 ? -9.506 -4.580 16.853 1.00 95.88 90 GLN A CA 1
ATOM 634 C C . GLN A 1 90 ? -10.279 -4.889 15.564 1.00 95.88 90 GLN A C 1
ATOM 636 O O . GLN A 1 90 ? -10.413 -6.049 15.192 1.00 95.88 90 GLN A O 1
ATOM 641 N N . GLU A 1 91 ? -10.727 -3.881 14.831 1.00 96.94 91 GLU A N 1
ATOM 642 C CA . GLU A 1 91 ? -11.411 -4.102 13.559 1.00 96.94 91 GLU A CA 1
ATOM 643 C C . GLU A 1 91 ? -10.465 -4.155 12.365 1.00 96.94 91 GLU A C 1
ATOM 645 O O . GLU A 1 91 ? -10.585 -5.017 11.494 1.00 96.94 91 GLU A O 1
ATOM 650 N N . LEU A 1 92 ? -9.487 -3.249 12.333 1.00 95.88 92 LEU A N 1
ATOM 651 C CA . LEU A 1 92 ? -8.542 -3.103 11.230 1.00 95.88 92 LEU A CA 1
ATOM 652 C C . LEU A 1 92 ? -7.285 -3.978 11.369 1.00 95.88 92 LEU A C 1
ATOM 654 O O . LEU A 1 92 ? -6.406 -3.941 10.508 1.00 95.88 92 LEU A O 1
ATOM 658 N N . GLY A 1 93 ? -7.190 -4.814 12.404 1.00 93.94 93 GLY A N 1
ATOM 659 C CA . GLY A 1 93 ? -6.104 -5.787 12.572 1.00 93.94 93 GLY A CA 1
ATOM 660 C C . GLY A 1 93 ? -4.878 -5.286 13.334 1.00 93.94 93 GLY A C 1
ATOM 661 O O . GLY A 1 93 ? -3.817 -5.898 13.253 1.00 93.94 93 GLY A O 1
ATOM 662 N N . ASP A 1 94 ? -5.002 -4.206 14.094 1.00 95.31 94 ASP A N 1
ATOM 663 C CA . ASP A 1 94 ? -3.987 -3.679 15.006 1.00 95.31 94 ASP A CA 1
ATOM 664 C C . ASP A 1 94 ? -4.528 -3.521 16.447 1.00 95.31 94 ASP A C 1
ATOM 666 O O . ASP A 1 94 ? -4.598 -2.413 16.973 1.00 95.31 94 ASP A O 1
ATOM 670 N N . PRO A 1 95 ? -4.905 -4.610 17.146 1.00 94.62 95 PRO A N 1
ATOM 671 C CA . PRO A 1 95 ? -5.490 -4.544 18.496 1.00 94.62 95 PRO A CA 1
ATOM 672 C C . PRO A 1 95 ? -4.501 -4.071 19.574 1.00 94.62 95 PRO A C 1
ATOM 674 O O . PRO A 1 95 ? -4.867 -3.945 20.741 1.00 94.62 95 PRO A O 1
ATOM 677 N N . CYS A 1 96 ? -3.228 -3.893 19.214 1.00 91.88 96 CYS A N 1
ATOM 678 C CA . CYS A 1 96 ? -2.167 -3.459 20.114 1.00 91.88 96 CYS A CA 1
ATOM 679 C C . CYS A 1 96 ? -1.746 -2.006 19.884 1.00 91.88 96 CYS A C 1
ATOM 681 O O . CYS A 1 96 ? -0.999 -1.479 20.706 1.00 91.88 96 CYS A O 1
ATOM 683 N N . CYS A 1 97 ? -2.200 -1.378 18.796 1.00 95.00 97 CYS A N 1
ATOM 684 C CA . CYS A 1 97 ? -1.745 -0.059 18.358 1.00 95.00 97 CYS A CA 1
ATOM 685 C C . CYS A 1 97 ? -0.227 -0.001 18.126 1.00 95.00 97 CYS A C 1
ATOM 687 O O . CYS A 1 97 ? 0.460 0.942 18.518 1.00 95.00 97 CYS A O 1
ATOM 689 N N . GLU A 1 98 ? 0.284 -1.063 17.500 1.00 90.62 98 GLU A N 1
ATOM 690 C CA . GLU A 1 98 ? 1.691 -1.279 17.146 1.00 90.62 98 GLU A CA 1
ATOM 691 C C . GLU A 1 98 ? 1.934 -1.134 15.635 1.00 90.62 98 GLU A C 1
ATOM 693 O O . GLU A 1 98 ? 3.089 -1.126 15.193 1.00 90.62 98 GLU A O 1
ATOM 698 N N . TRP A 1 99 ? 0.877 -1.056 14.818 1.00 90.75 99 TRP A N 1
ATOM 699 C CA . TRP A 1 99 ? 1.019 -0.967 13.372 1.00 90.75 99 TRP A CA 1
ATOM 700 C C . TRP A 1 99 ? 1.613 0.378 12.962 1.00 90.75 99 TRP A C 1
ATOM 702 O O . TRP A 1 99 ? 1.177 1.454 13.366 1.00 90.75 99 TRP A O 1
ATOM 712 N N . THR A 1 100 ? 2.604 0.295 12.085 1.00 81.88 100 THR A N 1
ATOM 713 C CA . THR A 1 100 ? 3.223 1.437 11.416 1.00 81.88 100 THR A CA 1
ATOM 714 C C . THR A 1 100 ? 2.965 1.334 9.920 1.00 81.88 100 THR A C 1
ATOM 716 O O . THR A 1 100 ? 2.851 0.229 9.385 1.00 81.88 100 THR A O 1
ATOM 719 N N . GLN A 1 101 ? 2.877 2.476 9.236 1.00 79.50 101 GLN A N 1
ATOM 720 C CA . GLN A 1 101 ? 2.517 2.523 7.820 1.00 79.50 101 GLN A CA 1
ATOM 721 C C . GLN A 1 101 ? 3.398 1.595 6.964 1.00 79.50 101 GLN A C 1
ATOM 723 O O . GLN A 1 101 ? 4.622 1.697 6.979 1.00 79.50 101 GLN A O 1
ATOM 728 N N . GLY A 1 102 ? 2.755 0.677 6.234 1.00 71.19 102 GLY A N 1
ATOM 729 C CA . GLY A 1 102 ? 3.409 -0.351 5.409 1.00 71.19 102 GLY A CA 1
ATOM 730 C C . GLY A 1 102 ? 3.635 -1.709 6.095 1.00 71.19 102 GLY A C 1
ATOM 731 O O . GLY A 1 102 ? 3.866 -2.705 5.408 1.00 71.19 102 GLY A O 1
ATOM 732 N N . SER A 1 103 ? 3.514 -1.802 7.424 1.00 71.62 103 SER A N 1
ATOM 733 C CA . SER A 1 103 ? 3.656 -3.069 8.163 1.00 71.62 103 SER A CA 1
ATOM 734 C C . SER A 1 103 ? 2.510 -4.055 7.883 1.00 71.62 103 SER A C 1
ATOM 736 O O . SER A 1 103 ? 1.451 -3.690 7.371 1.00 71.62 103 SER A O 1
ATOM 738 N N . THR A 1 104 ? 2.674 -5.330 8.256 1.00 74.75 104 THR A N 1
ATOM 739 C CA . THR A 1 104 ? 1.530 -6.260 8.334 1.00 74.75 104 THR A CA 1
ATOM 740 C C . THR A 1 104 ? 0.722 -5.956 9.596 1.00 74.75 104 THR A C 1
ATOM 742 O O . THR A 1 104 ? 1.310 -5.974 10.678 1.00 74.75 104 THR A O 1
ATOM 745 N N . PRO A 1 105 ? -0.599 -5.731 9.508 1.00 85.19 105 PRO A N 1
ATOM 746 C CA . PRO A 1 105 ? -1.478 -5.858 10.667 1.00 85.19 105 PRO A CA 1
ATOM 747 C C . PRO A 1 105 ? -1.455 -7.312 11.181 1.00 85.19 105 PRO A C 1
ATOM 749 O O . PRO A 1 105 ? -1.086 -8.233 10.449 1.00 85.19 105 PRO A O 1
ATOM 752 N N . ARG A 1 106 ? -1.834 -7.547 12.438 1.00 86.81 106 ARG A N 1
ATOM 753 C CA . ARG A 1 106 ? -1.791 -8.871 13.087 1.00 86.81 106 ARG A CA 1
ATOM 754 C C . ARG A 1 106 ? -2.681 -9.916 12.401 1.00 86.81 106 ARG A C 1
ATOM 756 O O . ARG A 1 106 ? -2.356 -11.099 12.444 1.00 86.81 106 ARG A O 1
ATOM 763 N N . TRP A 1 107 ? -3.739 -9.486 11.718 1.00 83.62 107 TRP A N 1
ATOM 764 C CA . TRP A 1 107 ? -4.488 -10.278 10.735 1.00 83.62 107 TRP A CA 1
ATOM 765 C C . TRP A 1 107 ? -4.901 -9.409 9.550 1.00 83.62 107 TRP A C 1
ATOM 767 O O . TRP A 1 107 ? -4.964 -8.188 9.649 1.00 83.62 107 TRP A O 1
ATOM 777 N N . THR A 1 108 ? -5.196 -10.045 8.420 1.00 84.25 108 THR A N 1
ATOM 778 C CA . THR A 1 108 ? -5.654 -9.389 7.180 1.00 84.25 108 THR A CA 1
ATOM 779 C C . THR A 1 108 ? -7.011 -9.904 6.696 1.00 84.25 108 THR A C 1
ATOM 781 O O . THR A 1 108 ? -7.516 -9.460 5.669 1.00 84.25 108 THR A O 1
ATOM 784 N N . SER A 1 109 ? -7.615 -10.843 7.427 1.00 82.94 109 SER A N 1
ATOM 785 C CA . SER A 1 109 ? -8.914 -11.450 7.139 1.00 82.94 109 SER A CA 1
ATOM 786 C C . SER A 1 109 ? -9.796 -11.419 8.385 1.00 82.94 109 SER A C 1
ATOM 788 O O . SER A 1 109 ? -9.294 -11.480 9.504 1.00 82.94 109 SER A O 1
ATOM 790 N N . GLY A 1 110 ? -11.113 -11.303 8.193 1.00 84.12 110 GLY A N 1
ATOM 791 C CA . GLY A 1 110 ? -12.050 -11.111 9.306 1.00 84.12 110 GLY A CA 1
ATOM 792 C C . GLY A 1 110 ? -12.015 -9.706 9.916 1.00 84.12 110 GLY A C 1
ATOM 793 O O . GLY A 1 110 ? -12.382 -9.569 11.076 1.00 84.12 110 GLY A O 1
ATOM 794 N N . VAL A 1 111 ? -11.565 -8.709 9.143 1.00 92.88 111 VAL A N 1
ATOM 795 C CA . VAL A 1 111 ? -11.652 -7.277 9.473 1.00 92.88 111 VAL A CA 1
ATOM 796 C C . VAL A 1 111 ? -13.069 -6.737 9.268 1.00 92.88 111 VAL A C 1
ATOM 798 O O . VAL A 1 111 ? -13.811 -7.249 8.420 1.00 92.88 111 VAL A O 1
ATOM 801 N N . SER A 1 112 ? -13.416 -5.680 9.997 1.00 94.00 112 SER A N 1
ATOM 802 C CA . SER A 1 112 ? -14.716 -5.004 9.930 1.00 94.00 112 SER A CA 1
ATOM 803 C C . SER A 1 112 ? -14.585 -3.504 9.625 1.00 94.00 112 SER A C 1
ATOM 805 O O . SER A 1 112 ? -13.568 -3.083 9.070 1.00 94.00 112 SER A O 1
ATOM 807 N N . HIS A 1 113 ? -15.655 -2.729 9.822 1.00 94.88 113 HIS A N 1
ATOM 808 C CA . HIS A 1 113 ? -15.769 -1.362 9.320 1.00 94.88 113 HIS A CA 1
ATOM 809 C C . HIS A 1 113 ? -15.969 -0.372 10.483 1.00 94.88 113 HIS A C 1
ATOM 811 O O . HIS A 1 113 ? -17.106 -0.235 10.927 1.00 94.88 113 HIS A O 1
ATOM 817 N N . PRO A 1 114 ? -14.945 0.420 10.859 1.00 96.50 114 PRO A N 1
ATOM 818 C CA . PRO A 1 114 ? -14.923 1.202 12.110 1.00 96.50 114 PRO A CA 1
ATOM 819 C C . PRO A 1 114 ? -15.838 2.435 12.190 1.00 96.50 114 PRO A C 1
ATOM 821 O O . PRO A 1 114 ? -15.737 3.273 13.092 1.00 96.50 114 PRO A O 1
ATOM 824 N N . GLY A 1 115 ? -16.700 2.594 11.188 1.00 95.19 115 GLY A N 1
ATOM 825 C CA . GLY A 1 115 ? -17.748 3.610 11.118 1.00 95.19 115 GLY A CA 1
ATOM 826 C C . GLY A 1 115 ? -19.145 3.022 10.869 1.00 95.19 115 GLY A C 1
ATOM 827 O O . GLY A 1 115 ? -20.009 3.745 10.372 1.00 95.19 115 GLY A O 1
ATOM 828 N N . ASP A 1 116 ? -19.351 1.718 11.093 1.00 94.12 116 ASP A N 1
ATOM 829 C CA . ASP A 1 116 ? -20.633 1.004 10.973 1.00 94.12 116 ASP A CA 1
ATOM 830 C C . ASP A 1 116 ? -20.757 -0.051 12.087 1.00 94.12 116 ASP A C 1
ATOM 832 O O . ASP A 1 116 ? -20.468 -1.226 11.866 1.00 94.12 116 ASP A O 1
ATOM 836 N N . ALA A 1 117 ? -21.334 0.348 13.226 1.00 94.38 117 ALA A N 1
ATOM 837 C CA . ALA A 1 117 ? -21.562 -0.489 14.411 1.00 94.38 117 ALA A CA 1
ATOM 838 C C . ALA A 1 117 ? -22.451 -1.741 14.189 1.00 94.38 117 ALA A C 1
ATOM 840 O O . ALA A 1 117 ? -22.798 -2.460 15.128 1.00 94.38 117 ALA A O 1
ATOM 841 N N . SER A 1 118 ? -22.882 -2.014 12.950 1.00 93.88 118 SER A N 1
ATOM 842 C CA . SER A 1 118 ? -23.463 -3.299 12.543 1.00 93.88 118 SER A CA 1
ATOM 843 C C . SER A 1 118 ? -22.435 -4.296 11.981 1.00 93.88 118 SER A C 1
ATOM 845 O O . SER A 1 118 ? -22.822 -5.377 11.519 1.00 93.88 118 SER A O 1
ATOM 847 N N . LYS A 1 119 ? -21.144 -3.944 11.965 1.00 93.25 119 LYS A N 1
ATOM 848 C CA . LYS A 1 119 ? -20.039 -4.720 11.387 1.00 93.25 119 LYS A CA 1
ATOM 849 C C . LYS A 1 119 ? -18.990 -4.984 12.455 1.00 93.25 119 LYS A C 1
ATOM 851 O O . LYS A 1 119 ? -18.079 -4.192 12.619 1.00 93.25 119 LYS A O 1
ATOM 856 N N . THR A 1 120 ? -19.067 -6.147 13.095 1.00 93.62 120 THR A N 1
ATOM 857 C CA . THR A 1 120 ? -18.067 -6.529 14.093 1.00 93.62 120 THR A CA 1
ATOM 858 C C . THR A 1 120 ? -17.045 -7.531 13.561 1.00 93.62 120 THR A C 1
ATOM 860 O O . THR A 1 120 ? -17.345 -8.354 12.686 1.00 93.62 120 THR A O 1
ATOM 863 N N . SER A 1 121 ? -15.825 -7.470 14.093 1.00 91.94 121 SER A N 1
ATOM 864 C CA . SER A 1 121 ? -14.794 -8.490 13.896 1.00 91.94 121 SER A CA 1
ATOM 865 C C . SER A 1 121 ? -14.958 -9.610 14.933 1.00 91.94 121 SER A C 1
ATOM 867 O O . SER A 1 121 ? -15.710 -9.504 15.903 1.00 91.94 121 SER A O 1
ATOM 869 N N . ASN A 1 122 ? -14.294 -10.750 14.731 1.00 91.06 122 ASN A N 1
ATOM 870 C CA . ASN A 1 122 ? -14.424 -11.880 15.655 1.00 91.06 122 ASN A CA 1
ATOM 871 C C . ASN A 1 122 ? -13.452 -11.740 16.840 1.00 91.06 122 ASN A C 1
ATOM 873 O O . ASN A 1 122 ? -12.249 -11.898 16.647 1.00 91.06 122 ASN A O 1
ATOM 877 N N . GLU A 1 123 ? -13.974 -11.562 18.060 1.00 90.19 123 GLU A N 1
ATOM 878 C CA . GLU A 1 123 ? -13.192 -11.394 19.305 1.00 90.19 123 GLU A CA 1
ATOM 879 C C . GLU A 1 123 ? -12.070 -12.425 19.519 1.00 90.19 123 GLU A C 1
ATOM 881 O O . GLU A 1 123 ? -11.040 -12.124 20.131 1.00 90.19 123 GLU A O 1
ATOM 886 N N . SER A 1 124 ? -12.209 -13.644 18.984 1.00 87.62 124 SER A N 1
ATOM 887 C CA . SER A 1 124 ? -11.153 -14.664 19.069 1.00 87.62 124 SER A CA 1
ATOM 888 C C . SER A 1 124 ? -9.831 -14.263 18.392 1.00 87.62 124 SER A C 1
ATOM 890 O O . SER A 1 124 ? -8.793 -14.838 18.728 1.00 87.62 124 SER A O 1
ATOM 892 N N . LEU A 1 125 ? -9.839 -13.258 17.506 1.00 83.81 125 LEU A N 1
ATOM 893 C CA . LEU A 1 125 ? -8.649 -12.700 16.854 1.00 83.81 125 LEU A CA 1
ATOM 894 C C . LEU A 1 125 ? -7.738 -11.926 17.832 1.00 83.81 125 LEU A C 1
ATOM 896 O O . LEU A 1 125 ? -6.523 -11.916 17.639 1.00 83.81 125 LEU A O 1
ATOM 900 N N . TRP A 1 126 ? -8.278 -11.343 18.914 1.00 85.38 126 TRP A N 1
ATOM 901 C CA . TRP A 1 126 ? -7.498 -10.621 19.941 1.00 85.38 126 TRP A CA 1
ATOM 902 C C . TRP A 1 126 ? -7.627 -11.162 21.368 1.00 85.38 126 TRP A C 1
ATOM 904 O O . TRP A 1 126 ? -6.893 -10.704 22.244 1.00 85.38 126 TRP A O 1
ATOM 914 N N . ALA A 1 127 ? -8.458 -12.179 21.616 1.00 80.75 127 ALA A N 1
ATOM 915 C CA . ALA A 1 127 ? -8.648 -12.790 22.941 1.00 80.75 127 ALA A CA 1
ATOM 916 C C . ALA A 1 127 ? -7.349 -13.231 23.662 1.00 80.75 127 ALA A C 1
ATOM 918 O O . ALA A 1 127 ? -7.339 -13.370 24.883 1.00 80.75 127 ALA A O 1
ATOM 919 N N . ASN A 1 128 ? -6.246 -13.437 22.928 1.00 67.50 128 ASN A N 1
ATOM 920 C CA . ASN A 1 128 ? -4.933 -13.827 23.461 1.00 67.50 128 ASN A CA 1
ATOM 921 C C . ASN A 1 128 ? -3.875 -12.697 23.414 1.00 67.50 128 ASN A C 1
ATOM 923 O O . ASN A 1 128 ? -2.672 -12.972 23.481 1.00 67.50 128 ASN A O 1
ATOM 927 N N . HIS A 1 129 ? -4.271 -11.432 23.240 1.00 67.88 129 HIS A N 1
ATOM 928 C CA . HIS A 1 129 ? -3.350 -10.296 23.109 1.00 67.88 129 HIS A CA 1
ATOM 929 C C . HIS A 1 129 ? -3.487 -9.311 24.280 1.00 67.88 129 HIS A C 1
ATOM 931 O O . HIS A 1 129 ? -4.517 -8.676 24.481 1.00 67.88 129 HIS A O 1
ATOM 937 N N . ALA A 1 130 ? -2.409 -9.194 25.066 1.00 54.56 130 ALA A N 1
ATOM 938 C CA . ALA A 1 130 ? -2.389 -8.590 26.406 1.00 54.56 130 ALA A CA 1
ATOM 939 C C . ALA A 1 130 ? -2.551 -7.052 26.469 1.00 54.56 130 ALA A C 1
ATOM 941 O O . ALA A 1 130 ? -2.404 -6.462 27.536 1.00 54.56 130 ALA A O 1
ATOM 942 N N . SER A 1 131 ? -2.846 -6.410 25.345 1.00 52.50 131 SER A N 1
ATOM 943 C CA . SER A 1 131 ? -3.121 -4.975 25.186 1.00 52.50 131 SER A CA 1
ATOM 944 C C . SER A 1 131 ? -4.611 -4.673 24.981 1.00 52.50 131 SER A C 1
ATOM 946 O O . SER A 1 131 ? -5.030 -3.543 25.207 1.00 52.50 131 SER A O 1
ATOM 948 N N . ALA A 1 132 ? -5.435 -5.676 24.647 1.00 47.62 132 ALA A N 1
ATOM 949 C CA . ALA A 1 132 ? -6.876 -5.510 24.422 1.00 47.62 132 ALA A CA 1
ATOM 950 C C . ALA A 1 132 ? -7.708 -5.334 25.715 1.00 47.62 132 ALA A C 1
ATOM 952 O O . ALA A 1 132 ? -8.924 -5.181 25.646 1.00 47.62 132 ALA A O 1
ATOM 953 N N . GLN A 1 133 ? -7.082 -5.360 26.899 1.00 43.69 133 GLN A N 1
ATOM 954 C CA . GLN A 1 133 ? -7.750 -5.135 28.187 1.00 43.69 133 GLN A CA 1
ATOM 955 C C . GLN A 1 133 ? -7.250 -3.869 28.892 1.00 43.69 133 GLN A C 1
ATOM 957 O O . GLN A 1 133 ? -6.655 -3.921 29.969 1.00 43.69 133 GLN A O 1
ATOM 962 N N . ALA A 1 134 ? -7.594 -2.717 28.320 1.00 41.56 134 ALA A N 1
ATOM 963 C CA . ALA A 1 134 ? -7.712 -1.468 29.062 1.00 41.56 134 ALA A CA 1
ATOM 964 C C . ALA A 1 134 ? -9.174 -0.982 29.015 1.00 41.56 134 ALA A C 1
ATOM 966 O O . ALA A 1 134 ? -9.588 -0.303 28.086 1.00 41.56 134 ALA A O 1
ATOM 967 N N . SER A 1 135 ? -9.933 -1.309 30.067 1.00 42.09 135 SER A N 1
ATOM 968 C CA . SER A 1 135 ? -11.213 -0.664 30.426 1.00 42.09 135 SER A CA 1
ATOM 969 C C . SER A 1 135 ? -12.491 -1.013 29.639 1.00 42.09 135 SER A C 1
ATOM 971 O O . SER A 1 135 ? -13.320 -0.140 29.406 1.00 42.09 135 SER A O 1
ATOM 973 N N . ALA A 1 136 ? -12.755 -2.302 29.402 1.00 47.84 136 ALA A N 1
ATOM 974 C CA . ALA A 1 136 ? -14.119 -2.802 29.169 1.00 47.84 136 ALA A CA 1
ATOM 975 C C . ALA A 1 136 ? -14.484 -3.897 30.192 1.00 47.84 136 ALA A C 1
ATOM 977 O O . ALA A 1 136 ? -14.353 -5.094 29.944 1.00 47.84 136 ALA A O 1
ATOM 978 N N . SER A 1 137 ? -14.905 -3.493 31.396 1.00 36.91 137 SER A N 1
ATOM 979 C CA . SER A 1 137 ? -15.565 -4.391 32.356 1.00 36.91 137 SER A CA 1
ATOM 980 C C . SER A 1 137 ? -16.495 -3.627 33.294 1.00 36.91 137 SER A C 1
ATOM 982 O O . SER A 1 137 ? -16.084 -2.862 34.163 1.00 36.91 137 SER A O 1
ATOM 984 N N . SER A 1 138 ? -17.775 -3.878 33.060 1.00 39.22 138 SER A N 1
ATOM 985 C CA . SER A 1 138 ? -18.975 -3.354 33.696 1.00 39.22 138 SER A CA 1
ATOM 986 C C . SER A 1 138 ? -18.951 -3.270 35.226 1.00 39.22 138 SER A C 1
ATOM 988 O O . SER A 1 138 ? -18.660 -4.247 35.913 1.00 39.22 138 SER A O 1
ATOM 990 N N . ALA A 1 139 ? -19.471 -2.160 35.753 1.00 34.12 139 ALA A N 1
ATOM 991 C CA . ALA A 1 139 ? -20.080 -2.107 37.080 1.00 34.12 139 ALA A CA 1
ATOM 992 C C . ALA A 1 139 ? -21.438 -1.393 36.993 1.00 34.12 139 ALA A C 1
ATOM 994 O O . ALA A 1 139 ? -21.531 -0.170 37.064 1.00 34.12 139 ALA A O 1
ATOM 995 N N . SER A 1 140 ? -22.504 -2.177 36.820 1.00 36.72 140 SER A N 1
ATOM 996 C CA . SER A 1 140 ? -23.878 -1.705 36.998 1.00 36.72 140 SER A CA 1
ATOM 997 C C . SER A 1 140 ? -24.258 -1.832 38.470 1.00 36.72 140 SER A C 1
ATOM 999 O O . SER A 1 140 ? -24.551 -2.943 38.908 1.00 36.72 140 SER A O 1
ATOM 1001 N N . ASP A 1 141 ? -24.364 -0.718 39.196 1.00 29.80 141 ASP A N 1
ATOM 1002 C CA . ASP A 1 141 ? -25.380 -0.611 40.249 1.00 29.80 141 ASP A CA 1
ATOM 1003 C C . ASP A 1 141 ? -25.867 0.835 40.460 1.00 29.80 141 ASP A C 1
ATOM 1005 O O . ASP A 1 141 ? -25.293 1.809 39.968 1.00 29.80 141 ASP A O 1
ATOM 1009 N N . LYS A 1 142 ? -27.008 0.954 41.132 1.00 33.56 142 LYS A N 1
ATOM 1010 C CA . LYS A 1 142 ? -27.981 2.039 41.039 1.00 33.56 142 LYS A CA 1
ATOM 1011 C C . LYS A 1 142 ? -28.188 2.707 42.402 1.00 33.56 142 LYS A C 1
ATOM 1013 O O . LYS A 1 142 ? -28.541 2.036 43.364 1.00 33.56 142 LYS A O 1
ATOM 1018 N N . THR A 1 143 ? -28.190 4.050 42.420 1.00 31.20 143 THR A N 1
ATOM 1019 C CA . THR A 1 143 ? -28.638 4.936 43.536 1.00 31.20 143 THR A CA 1
ATOM 1020 C C . THR A 1 143 ? -27.805 4.852 44.843 1.00 31.20 143 THR A C 1
ATOM 1022 O O . THR A 1 143 ? -27.142 3.861 45.083 1.00 31.20 143 THR A O 1
ATOM 1025 N N . THR A 1 144 ? -27.704 5.855 45.732 1.00 30.09 144 THR A N 1
ATOM 1026 C CA . THR A 1 144 ? -28.450 7.116 45.981 1.00 30.09 144 THR A CA 1
ATOM 1027 C C . THR A 1 144 ? -27.530 8.290 46.388 1.00 30.09 144 THR A C 1
ATOM 1029 O O . THR A 1 144 ? -26.574 8.097 47.131 1.00 30.09 144 THR A O 1
ATOM 1032 N N . ASN A 1 145 ? -27.912 9.526 46.039 1.00 30.30 145 ASN A N 1
ATOM 1033 C CA . ASN A 1 145 ? -27.479 10.784 46.691 1.00 30.30 145 ASN A CA 1
ATOM 1034 C C . ASN A 1 145 ? -28.133 10.896 48.102 1.00 30.30 145 ASN A C 1
ATOM 1036 O O . ASN A 1 145 ? -29.272 10.438 48.230 1.00 30.30 145 ASN A O 1
ATOM 1040 N N . PRO A 1 146 ? -27.489 11.470 49.149 1.00 40.09 146 PRO A N 1
ATOM 1041 C CA . PRO A 1 146 ? -27.547 12.929 49.344 1.00 40.09 146 PRO A CA 1
ATOM 1042 C C . PRO A 1 146 ? -26.260 13.616 49.874 1.00 40.09 146 PRO A C 1
ATOM 1044 O O . PRO A 1 146 ? -25.684 13.235 50.888 1.00 40.09 146 PRO A O 1
ATOM 1047 N N . ASN A 1 147 ? -25.912 14.737 49.236 1.00 35.97 147 ASN A N 1
ATOM 1048 C CA . ASN A 1 147 ? -25.094 15.855 49.751 1.00 35.97 147 ASN A CA 1
ATOM 1049 C C . ASN A 1 147 ? -25.697 16.468 51.051 1.00 35.97 147 ASN A C 1
ATOM 1051 O O . ASN A 1 147 ? -26.921 16.405 51.212 1.00 35.97 147 ASN A O 1
ATOM 1055 N N . PRO A 1 148 ? -24.913 17.125 51.942 1.00 39.91 148 PRO A N 1
ATOM 1056 C CA . PRO A 1 148 ? -24.840 18.601 51.875 1.00 39.91 148 PRO A CA 1
ATOM 1057 C C . PRO A 1 148 ? -23.512 19.294 52.310 1.00 39.91 148 PRO A C 1
ATOM 1059 O O . PRO A 1 148 ? -22.920 18.948 53.324 1.00 39.91 148 PRO A O 1
ATOM 1062 N N . HIS A 1 149 ? -23.227 20.429 51.642 1.00 30.47 149 HIS A N 1
ATOM 1063 C CA . HIS A 1 149 ? -22.404 21.608 52.042 1.00 30.47 149 HIS A CA 1
ATOM 1064 C C . HIS A 1 149 ? -20.851 21.462 52.146 1.00 30.47 149 HIS A C 1
ATOM 1066 O O . HIS A 1 149 ? -20.378 20.621 52.893 1.00 30.47 149 HIS A O 1
ATOM 1072 N N . SER A 1 150 ? -19.961 22.187 51.422 1.00 33.25 150 SER A N 1
ATOM 1073 C CA . SER A 1 150 ? -19.840 23.622 50.992 1.00 33.25 150 SER A CA 1
ATOM 1074 C C . SER A 1 150 ? -19.108 24.527 52.020 1.00 33.25 150 SER A C 1
ATOM 1076 O O . SER A 1 150 ? -19.374 24.356 53.208 1.00 33.25 150 SER A O 1
ATOM 1078 N N . PRO A 1 151 ? -18.332 25.580 51.643 1.00 44.62 151 PRO A N 1
ATOM 1079 C CA . PRO A 1 151 ? -17.358 25.739 50.534 1.00 44.62 151 PRO A CA 1
ATOM 1080 C C . PRO A 1 151 ? -16.046 26.486 50.954 1.00 44.62 151 PRO A C 1
ATOM 1082 O O . PRO A 1 151 ? -15.961 27.015 52.060 1.00 44.62 151 PRO A O 1
ATOM 1085 N N . SER A 1 152 ? -15.064 26.663 50.049 1.00 27.19 152 SER A N 1
ATOM 1086 C CA . SER A 1 152 ? -14.174 27.857 50.045 1.00 27.19 152 SER A CA 1
ATOM 1087 C C . SER A 1 152 ? -13.464 28.093 48.693 1.00 27.19 152 SER A C 1
ATOM 1089 O O . SER A 1 152 ? -13.270 27.154 47.926 1.00 27.19 152 SER A O 1
ATOM 1091 N N . ASN A 1 153 ? -13.099 29.355 48.419 1.00 32.56 153 ASN A N 1
ATOM 1092 C CA . ASN A 1 153 ? -12.418 29.863 47.207 1.00 32.56 153 ASN A CA 1
ATOM 1093 C C . ASN A 1 153 ? -10.883 29.605 47.253 1.00 32.56 153 ASN A C 1
ATOM 1095 O O . ASN A 1 153 ? -10.406 29.041 48.234 1.00 32.56 153 ASN A O 1
ATOM 1099 N N . THR A 1 154 ? -10.016 29.970 46.296 1.00 27.42 154 THR A N 1
ATOM 1100 C CA . THR A 1 154 ? -10.044 30.859 45.095 1.00 27.42 154 THR A CA 1
ATOM 1101 C C . THR A 1 154 ? -9.140 30.214 44.002 1.00 27.42 154 THR A C 1
ATOM 1103 O O . THR A 1 154 ? -8.621 29.127 44.233 1.00 27.42 154 THR A O 1
ATOM 1106 N N . ASP A 1 155 ? -8.883 30.719 42.787 1.00 30.81 155 ASP A N 1
ATOM 1107 C CA . ASP A 1 155 ? -8.995 32.050 42.151 1.00 30.81 155 ASP A CA 1
ATOM 1108 C C . ASP A 1 155 ? -9.299 31.903 40.631 1.00 30.81 155 ASP A C 1
ATOM 1110 O O . ASP A 1 155 ? -9.463 30.790 40.132 1.00 30.81 155 A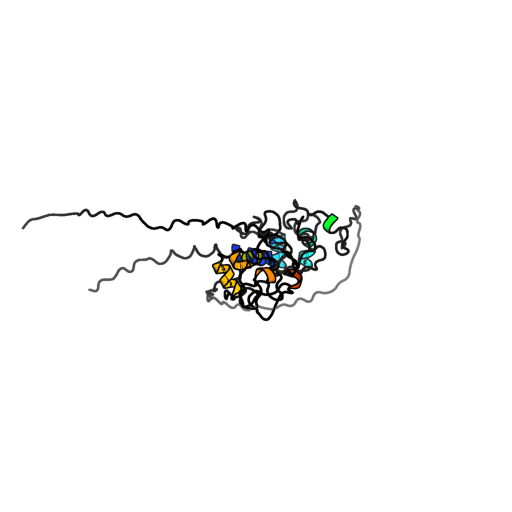SP A O 1
ATOM 1114 N N . THR A 1 156 ? -9.341 32.993 39.853 1.00 29.56 156 THR A N 1
ATOM 1115 C CA . THR A 1 156 ? -9.149 32.944 38.386 1.00 29.56 156 THR A CA 1
ATOM 1116 C C . THR A 1 156 ? -8.714 34.309 37.842 1.00 29.56 156 THR A C 1
ATOM 1118 O O . THR A 1 156 ? -9.499 35.257 37.764 1.00 29.56 156 THR A O 1
ATOM 1121 N N . LYS A 1 157 ? -7.456 34.419 37.395 1.00 31.22 157 LYS A N 1
ATOM 1122 C CA . LYS A 1 157 ? -6.899 35.681 36.890 1.00 31.22 157 LYS A CA 1
ATOM 1123 C C . LYS A 1 157 ? -7.261 35.915 35.420 1.00 31.22 157 LYS A C 1
ATOM 1125 O O . LYS A 1 157 ? -6.677 35.324 34.517 1.00 31.22 157 LYS A O 1
ATOM 1130 N N . THR A 1 158 ? -8.196 36.829 35.179 1.00 29.27 158 THR A N 1
ATOM 1131 C CA . THR A 1 158 ? -8.580 37.285 33.834 1.00 29.27 158 THR A CA 1
ATOM 1132 C C . THR A 1 158 ? -7.524 38.212 33.222 1.00 29.27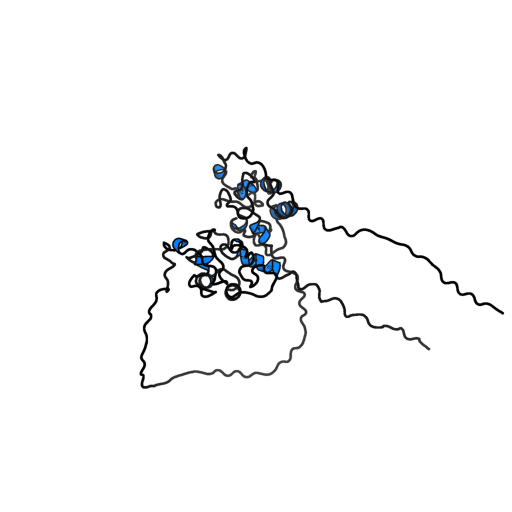 158 THR A C 1
ATOM 1134 O O . THR A 1 158 ? -7.105 39.194 33.835 1.00 29.27 158 THR A O 1
ATOM 1137 N N . MET A 1 159 ? -7.131 37.943 31.974 1.00 33.47 159 MET A N 1
ATOM 1138 C CA . MET A 1 159 ? -6.313 38.842 31.150 1.00 33.47 159 MET A CA 1
ATOM 1139 C C . MET A 1 159 ? -7.207 39.522 30.110 1.00 33.47 159 MET A C 1
ATOM 1141 O O . MET A 1 159 ? -7.755 38.866 29.229 1.00 33.47 159 MET A O 1
ATOM 1145 N N . LYS A 1 160 ? -7.357 40.847 30.209 1.00 34.47 160 LYS A N 1
ATOM 1146 C CA . LYS A 1 160 ? -7.966 41.671 29.155 1.00 34.47 160 LYS A CA 1
ATOM 1147 C C . LYS A 1 160 ? -6.894 42.038 28.132 1.00 34.47 160 LYS A C 1
ATOM 1149 O O . LYS A 1 160 ? -5.847 42.538 28.529 1.00 34.47 160 LYS A O 1
ATOM 1154 N N . PHE A 1 161 ? -7.199 41.909 26.843 1.00 33.84 161 PHE A N 1
ATOM 1155 C CA . PHE A 1 161 ? -6.481 42.621 25.786 1.00 33.84 161 PHE A CA 1
ATOM 1156 C C . PHE A 1 161 ? -7.471 43.385 24.906 1.00 33.84 161 PHE A C 1
ATOM 1158 O O . PHE A 1 161 ? -8.498 42.857 24.488 1.00 33.84 161 PHE A O 1
ATOM 1165 N N . THR A 1 162 ? -7.176 44.662 24.690 1.00 36.16 162 THR A N 1
ATOM 1166 C CA . THR A 1 162 ? -7.998 45.616 23.939 1.00 36.16 162 THR A CA 1
ATOM 1167 C C . THR A 1 162 ? -7.596 45.643 22.469 1.00 36.16 162 THR A C 1
ATOM 1169 O O . THR A 1 162 ? -6.435 45.908 22.159 1.00 36.16 162 THR A O 1
ATOM 1172 N N . SER A 1 163 ? -8.555 45.442 21.565 1.00 36.94 163 SER A N 1
ATOM 1173 C CA . SER A 1 163 ? -8.367 45.656 20.125 1.00 36.94 163 SER A CA 1
ATOM 1174 C C . SER A 1 163 ? -8.270 47.142 19.764 1.00 36.94 163 SER A C 1
ATOM 1176 O O . SER A 1 163 ? -8.936 47.978 20.379 1.00 36.94 163 SER A O 1
ATOM 1178 N N . PRO A 1 164 ? -7.569 47.449 18.666 1.00 39.78 164 PRO A N 1
ATOM 1179 C CA . PRO A 1 164 ? -8.060 48.405 17.683 1.00 39.78 164 PRO A CA 1
ATOM 1180 C C . PRO A 1 164 ? -8.290 47.732 16.319 1.00 39.78 164 PRO A C 1
ATOM 1182 O O . PRO A 1 164 ? -7.591 46.795 15.935 1.00 39.78 164 PRO A O 1
ATOM 1185 N N . SER A 1 165 ? -9.292 48.215 15.589 1.00 45.41 165 SER A N 1
ATOM 1186 C CA . SER A 1 165 ? -9.712 47.673 14.295 1.00 45.41 165 SER A CA 1
ATOM 1187 C C . SER A 1 165 ? -8.663 47.878 13.199 1.00 45.41 165 SER A C 1
ATOM 1189 O O . SER A 1 165 ? -8.200 48.999 12.991 1.00 45.41 165 SER A O 1
ATOM 1191 N N . ILE A 1 166 ? -8.383 46.832 12.418 1.00 40.31 166 ILE A N 1
ATOM 1192 C CA . ILE A 1 166 ? -7.684 46.933 11.131 1.00 40.31 166 ILE A CA 1
ATOM 1193 C C . ILE A 1 166 ? -8.575 46.325 10.045 1.00 40.31 166 ILE A C 1
ATOM 1195 O O . ILE A 1 166 ? -8.880 45.135 10.057 1.00 40.31 166 ILE A O 1
ATOM 1199 N N . LEU A 1 167 ? -8.996 47.169 9.101 1.00 39.81 167 LEU A N 1
ATOM 1200 C CA . LEU A 1 167 ? -9.597 46.750 7.839 1.00 39.81 167 LEU A CA 1
ATOM 1201 C C . LEU A 1 167 ? -8.472 46.356 6.878 1.00 39.81 167 LEU A C 1
ATOM 1203 O O . LEU A 1 167 ? -7.732 47.223 6.418 1.00 39.81 167 LEU A O 1
ATOM 1207 N N . ILE A 1 168 ? -8.374 45.071 6.540 1.00 38.75 168 ILE A N 1
ATOM 1208 C CA . ILE A 1 168 ? -7.613 44.605 5.376 1.00 38.75 168 ILE A CA 1
ATOM 1209 C C . ILE A 1 168 ? -8.582 43.865 4.461 1.00 38.75 168 ILE A C 1
ATOM 1211 O O . ILE A 1 168 ? -9.030 42.762 4.759 1.00 38.75 168 ILE A O 1
ATOM 1215 N N . VAL A 1 169 ? -8.887 44.494 3.329 1.00 41.00 169 VAL A N 1
ATOM 1216 C CA . VAL A 1 169 ? -9.451 43.832 2.154 1.00 41.00 169 VAL A CA 1
ATOM 1217 C C . VAL A 1 169 ? -8.415 43.970 1.054 1.00 41.00 169 VAL A C 1
ATOM 1219 O O . VAL A 1 169 ? -8.197 45.073 0.563 1.00 41.00 169 VAL A O 1
ATOM 1222 N N . LEU A 1 170 ? -7.791 42.861 0.664 1.00 34.19 170 LEU A N 1
ATOM 1223 C CA . LEU A 1 170 ? -7.198 42.681 -0.660 1.00 34.19 170 LEU A CA 1
ATOM 1224 C C . LEU A 1 170 ? -7.038 41.180 -0.919 1.00 34.19 170 LEU A C 1
ATOM 1226 O O . LEU A 1 170 ? -6.533 40.442 -0.077 1.00 34.19 170 LEU A O 1
ATOM 1230 N N . ALA A 1 171 ? -7.551 40.727 -2.060 1.00 42.84 171 ALA A N 1
ATOM 1231 C CA . ALA A 1 171 ? -7.688 39.312 -2.364 1.00 42.84 171 ALA A CA 1
ATOM 1232 C C . ALA A 1 171 ? -6.352 38.684 -2.783 1.00 42.84 171 ALA A C 1
ATOM 1234 O O . ALA A 1 171 ? -5.747 39.103 -3.769 1.00 42.84 171 ALA A O 1
ATOM 1235 N N . ALA A 1 172 ? -5.951 37.617 -2.094 1.00 35.59 172 ALA A N 1
ATOM 1236 C CA . ALA A 1 172 ? -4.974 36.666 -2.604 1.00 35.59 172 ALA A CA 1
ATOM 1237 C C . ALA A 1 172 ? -5.723 35.532 -3.317 1.00 35.59 172 ALA A C 1
ATOM 1239 O O . ALA A 1 172 ? -6.130 34.552 -2.695 1.00 35.59 172 ALA A O 1
ATOM 1240 N N . ALA A 1 173 ? -5.919 35.669 -4.631 1.00 40.94 173 ALA A N 1
ATOM 1241 C CA . ALA A 1 173 ? -6.300 34.541 -5.474 1.00 40.94 173 ALA A CA 1
ATOM 1242 C C . ALA A 1 173 ? -5.077 33.621 -5.625 1.00 40.94 173 ALA A C 1
ATOM 1244 O O . ALA A 1 173 ? -4.315 33.729 -6.585 1.00 40.94 173 ALA A O 1
ATOM 1245 N N . ALA A 1 174 ? -4.855 32.765 -4.627 1.00 37.03 174 ALA A N 1
ATOM 1246 C CA . ALA A 1 174 ? -3.818 31.750 -4.679 1.00 37.03 174 ALA A CA 1
ATOM 1247 C C . ALA A 1 174 ? -4.152 30.756 -5.799 1.00 37.03 174 ALA A C 1
ATOM 1249 O O . ALA A 1 174 ? -5.106 29.983 -5.708 1.00 37.03 174 ALA A O 1
ATOM 1250 N N . LEU A 1 175 ? -3.360 30.797 -6.871 1.00 32.69 175 LEU A N 1
ATOM 1251 C CA . LEU A 1 175 ? -3.306 29.739 -7.870 1.00 32.69 175 LEU A CA 1
ATOM 1252 C C . LEU A 1 175 ? -2.642 28.525 -7.216 1.00 32.69 175 LEU A C 1
ATOM 1254 O O . LEU A 1 175 ? -1.429 28.350 -7.308 1.00 32.69 175 LEU A O 1
ATOM 1258 N N . PHE A 1 176 ? -3.438 27.715 -6.521 1.00 36.84 176 PHE A N 1
ATOM 1259 C CA . PHE A 1 176 ? -3.003 26.401 -6.071 1.00 36.84 176 PHE A CA 1
ATOM 1260 C C . PHE A 1 176 ? -2.697 25.560 -7.312 1.00 36.84 176 PHE A C 1
ATOM 1262 O O . PHE A 1 176 ? -3.597 25.227 -8.088 1.00 36.84 176 PHE A O 1
ATOM 1269 N N . ALA A 1 177 ? -1.418 25.254 -7.523 1.00 34.88 177 ALA A N 1
ATOM 1270 C CA . ALA A 1 177 ? -1.048 24.174 -8.422 1.00 34.88 177 ALA A CA 1
ATOM 1271 C C . ALA A 1 177 ? -1.649 22.875 -7.858 1.00 34.88 177 ALA A C 1
ATOM 1273 O O . ALA A 1 177 ? -1.629 22.700 -6.638 1.00 34.88 177 ALA A O 1
ATOM 1274 N N . PRO A 1 178 ? -2.200 21.978 -8.693 1.00 34.78 178 PRO A N 1
ATOM 1275 C CA . PRO A 1 178 ? -2.636 20.680 -8.207 1.00 34.78 178 PRO A CA 1
ATOM 1276 C C . PRO A 1 178 ? -1.406 19.912 -7.719 1.00 34.78 178 PRO A C 1
ATOM 1278 O O . PRO A 1 178 ? -0.538 19.554 -8.516 1.00 34.78 178 PRO A O 1
ATOM 1281 N N . GLU A 1 179 ? -1.331 19.683 -6.410 1.00 40.94 179 GLU A N 1
ATOM 1282 C CA . GLU A 1 179 ? -0.375 18.751 -5.824 1.00 40.94 179 GLU A CA 1
ATOM 1283 C C . GLU A 1 179 ? -0.687 17.364 -6.389 1.00 40.94 179 GLU A C 1
ATOM 1285 O O . GLU A 1 179 ? -1.790 16.832 -6.252 1.00 40.94 179 GLU A O 1
ATOM 1290 N N . THR A 1 180 ? 0.269 16.817 -7.133 1.00 42.53 180 THR A N 1
ATOM 1291 C CA . THR A 1 180 ? 0.151 15.512 -7.780 1.00 42.53 180 THR A CA 1
ATOM 1292 C C . THR A 1 180 ? 0.513 14.419 -6.783 1.00 42.53 180 THR A C 1
ATOM 1294 O O . THR A 1 180 ? 1.577 13.814 -6.906 1.00 42.53 180 THR A O 1
ATOM 1297 N N . ASP A 1 181 ? -0.368 14.220 -5.803 1.00 52.41 181 ASP A N 1
ATOM 1298 C CA . ASP A 1 181 ? -0.337 13.123 -4.827 1.00 52.41 181 ASP A CA 1
ATOM 1299 C C . ASP A 1 181 ? -0.212 11.784 -5.586 1.00 52.41 181 ASP A C 1
ATOM 1301 O O . ASP A 1 181 ? -0.965 11.517 -6.535 1.00 52.41 181 ASP A O 1
ATOM 1305 N N . ALA A 1 182 ? 0.763 10.949 -5.228 1.00 51.31 182 ALA A N 1
ATOM 1306 C CA . ALA A 1 182 ? 0.883 9.608 -5.789 1.00 51.31 182 ALA A CA 1
ATOM 1307 C C . ALA A 1 182 ? -0.352 8.792 -5.440 1.00 51.31 182 ALA A C 1
ATOM 1309 O O . ALA A 1 182 ? -0.668 8.635 -4.269 1.00 51.31 182 ALA A O 1
ATOM 1310 N N . LYS A 1 183 ? -1.021 8.215 -6.440 1.00 60.38 183 LYS A N 1
ATOM 1311 C CA . LYS A 1 183 ? -2.293 7.514 -6.243 1.00 60.38 183 LYS A CA 1
ATOM 1312 C C . LYS A 1 183 ? -2.095 6.170 -5.529 1.00 60.38 183 LYS A C 1
ATOM 1314 O O . LYS A 1 183 ? -1.601 5.238 -6.170 1.00 60.38 183 LYS A O 1
ATOM 1319 N N . PRO A 1 184 ? -2.522 5.957 -4.268 1.00 64.19 184 PRO A N 1
ATOM 1320 C CA . PRO A 1 184 ? -2.120 4.725 -3.573 1.00 64.19 184 PRO A CA 1
ATOM 1321 C C . PRO A 1 184 ? -2.959 3.498 -3.940 1.00 64.19 184 PRO A C 1
ATOM 1323 O O . PRO A 1 184 ? -2.597 2.374 -3.603 1.00 64.19 184 PRO A O 1
ATOM 1326 N N . GLU A 1 185 ? -3.981 3.682 -4.784 1.00 63.44 185 GLU A N 1
ATOM 1327 C CA . GLU A 1 185 ? -4.532 2.607 -5.621 1.00 63.44 185 GLU A CA 1
ATOM 1328 C C . GLU A 1 185 ? -3.469 1.903 -6.477 1.00 63.44 185 GLU A C 1
ATOM 1330 O O . GLU A 1 185 ? -3.627 0.726 -6.779 1.00 63.44 185 GLU A O 1
ATOM 1335 N N . PHE A 1 186 ? -2.397 2.588 -6.882 1.00 81.25 186 PHE A N 1
ATOM 1336 C CA . PHE A 1 186 ? -1.296 1.987 -7.632 1.00 81.25 186 PHE A CA 1
ATOM 1337 C C . PHE A 1 186 ? -0.358 1.204 -6.719 1.00 81.25 186 PHE A C 1
ATOM 1339 O O . PHE A 1 186 ? 0.051 0.108 -7.082 1.00 81.25 186 PHE A O 1
ATOM 1346 N N . VAL A 1 187 ? -0.108 1.699 -5.505 1.00 83.94 187 VAL A N 1
ATOM 1347 C CA . VAL A 1 187 ? 0.647 0.977 -4.470 1.00 83.94 187 VAL A CA 1
ATOM 1348 C C . VAL A 1 187 ? -0.062 -0.334 -4.098 1.00 83.94 187 VAL A C 1
ATOM 1350 O O . VAL A 1 187 ? 0.578 -1.378 -4.008 1.00 83.94 187 VAL A O 1
ATOM 1353 N N . ALA A 1 188 ? -1.394 -0.317 -3.980 1.00 79.31 188 ALA A N 1
ATOM 1354 C CA . ALA A 1 188 ? -2.210 -1.508 -3.721 1.00 79.31 188 ALA A CA 1
ATOM 1355 C C . ALA A 1 188 ? -2.298 -2.496 -4.908 1.00 79.31 188 ALA A C 1
ATOM 1357 O O . ALA A 1 188 ? -2.659 -3.657 -4.718 1.00 79.31 188 ALA A O 1
ATOM 1358 N N . ARG A 1 189 ? -1.960 -2.068 -6.134 1.00 85.38 189 ARG A N 1
ATOM 1359 C CA . ARG A 1 189 ? -1.900 -2.926 -7.337 1.00 85.38 189 ARG A CA 1
ATOM 1360 C C . ARG A 1 189 ? -0.566 -3.650 -7.504 1.00 85.38 189 ARG A C 1
ATOM 1362 O O . ARG A 1 189 ? -0.363 -4.267 -8.546 1.00 85.38 189 ARG A O 1
ATOM 1369 N N . LEU A 1 190 ? 0.331 -3.558 -6.528 1.00 89.62 190 LEU A N 1
ATOM 1370 C CA . LEU A 1 190 ? 1.681 -4.107 -6.585 1.00 89.62 190 LEU A CA 1
ATOM 1371 C C . LEU A 1 190 ? 1.891 -5.097 -5.432 1.00 89.62 190 LEU A C 1
ATOM 1373 O O . LEU A 1 190 ? 1.554 -4.760 -4.289 1.00 89.62 190 LEU A O 1
ATOM 1377 N N . PRO A 1 191 ? 2.478 -6.285 -5.676 1.00 92.75 191 PRO A N 1
ATOM 1378 C CA . PRO A 1 191 ? 2.902 -7.145 -4.582 1.00 92.75 191 PRO A CA 1
ATOM 1379 C C . PRO A 1 191 ? 3.898 -6.364 -3.723 1.00 92.75 191 PRO A C 1
ATOM 1381 O O . PRO A 1 191 ? 4.768 -5.671 -4.239 1.00 92.75 191 PRO A O 1
ATOM 1384 N N . ASN A 1 192 ? 3.713 -6.394 -2.404 1.00 88.94 192 ASN A N 1
ATOM 1385 C CA . ASN A 1 192 ? 4.556 -5.670 -1.449 1.00 88.94 192 ASN A CA 1
ATOM 1386 C C . ASN A 1 192 ? 4.785 -4.162 -1.740 1.00 88.94 192 ASN A C 1
ATOM 1388 O O . ASN A 1 192 ? 5.720 -3.583 -1.191 1.00 88.94 192 ASN A O 1
ATOM 1392 N N . GLY A 1 193 ? 3.921 -3.491 -2.517 1.00 85.88 193 GLY A N 1
ATOM 1393 C CA . GLY A 1 193 ? 4.164 -2.122 -3.005 1.00 85.88 193 GLY A CA 1
ATOM 1394 C C . GLY A 1 193 ? 4.385 -1.051 -1.926 1.00 85.88 193 GLY A C 1
ATOM 1395 O O . GLY A 1 193 ? 5.050 -0.057 -2.192 1.00 85.88 193 GLY A O 1
ATOM 1396 N N . ALA A 1 194 ? 3.866 -1.265 -0.710 1.00 80.50 194 ALA A N 1
ATOM 1397 C CA . ALA A 1 194 ? 4.048 -0.394 0.461 1.00 80.50 194 ALA A CA 1
ATOM 1398 C C . ALA A 1 194 ? 5.091 -0.912 1.481 1.00 80.50 194 ALA A C 1
ATOM 1400 O O . ALA A 1 194 ? 5.211 -0.357 2.571 1.00 80.50 194 ALA A O 1
ATOM 1401 N N . ARG A 1 195 ? 5.788 -2.018 1.181 1.00 79.00 195 ARG A N 1
ATOM 1402 C CA . ARG A 1 195 ? 6.678 -2.751 2.112 1.00 79.00 195 ARG A CA 1
ATOM 1403 C C . ARG A 1 195 ? 8.162 -2.609 1.791 1.00 79.00 195 ARG A C 1
ATOM 1405 O O . ARG A 1 195 ? 8.999 -3.131 2.526 1.00 79.00 195 ARG A O 1
ATOM 1412 N N . VAL A 1 196 ? 8.495 -1.911 0.711 1.00 86.44 196 VAL A N 1
ATOM 1413 C CA . VAL A 1 196 ? 9.877 -1.586 0.370 1.00 86.44 196 VAL A CA 1
ATOM 1414 C C . VAL A 1 196 ? 10.389 -0.513 1.334 1.00 86.44 196 VAL A C 1
ATOM 1416 O O . VAL A 1 196 ? 9.728 0.490 1.603 1.00 86.44 196 VAL A O 1
ATOM 1419 N N . SER A 1 197 ? 11.567 -0.754 1.910 1.00 84.88 197 SER A N 1
ATOM 1420 C CA . SER A 1 197 ? 12.103 0.060 3.006 1.00 84.88 197 SER A CA 1
ATOM 1421 C C . SER A 1 197 ? 12.331 1.515 2.585 1.00 84.88 197 SER A C 1
ATOM 1423 O O . SER A 1 197 ? 13.033 1.780 1.612 1.00 84.88 197 SER A O 1
ATOM 1425 N N . ASN A 1 198 ? 11.765 2.457 3.347 1.00 80.88 198 ASN A N 1
ATOM 1426 C CA . ASN A 1 198 ? 11.746 3.898 3.049 1.00 80.88 198 ASN A CA 1
ATOM 1427 C C . ASN A 1 198 ? 11.098 4.264 1.696 1.00 80.88 198 ASN A C 1
ATOM 1429 O O . ASN A 1 198 ? 11.404 5.319 1.141 1.00 80.88 198 ASN A O 1
ATOM 1433 N N . ALA A 1 199 ? 10.211 3.413 1.168 1.00 86.19 199 ALA A N 1
ATOM 1434 C CA . ALA A 1 199 ? 9.536 3.649 -0.102 1.00 86.19 199 ALA A CA 1
ATOM 1435 C C . ALA A 1 199 ? 8.055 3.225 -0.085 1.00 86.19 199 ALA A C 1
ATOM 1437 O O . ALA A 1 199 ? 7.690 2.213 -0.683 1.00 86.19 199 ALA A O 1
ATOM 1438 N N . PRO A 1 200 ? 7.172 3.996 0.581 1.00 76.88 200 PRO A N 1
ATOM 1439 C CA . PRO A 1 200 ? 5.728 3.751 0.549 1.00 76.88 200 PRO A CA 1
ATOM 1440 C C . PRO A 1 200 ? 5.091 3.942 -0.844 1.00 76.88 200 PRO A C 1
ATOM 1442 O O . PRO A 1 200 ? 3.980 3.462 -1.059 1.00 76.88 200 PRO A O 1
ATOM 1445 N N . ALA A 1 201 ? 5.769 4.612 -1.786 1.00 84.56 201 ALA A N 1
ATOM 1446 C CA . ALA A 1 201 ? 5.326 4.811 -3.167 1.00 84.56 201 ALA A CA 1
ATOM 1447 C C . ALA A 1 201 ? 6.453 4.499 -4.177 1.00 84.56 201 ALA A C 1
ATOM 1449 O O . ALA A 1 201 ? 6.984 5.391 -4.842 1.00 84.56 201 ALA A O 1
ATOM 1450 N N . ILE A 1 202 ? 6.789 3.212 -4.339 1.00 90.00 202 ILE A N 1
ATOM 1451 C CA . ILE A 1 202 ? 7.942 2.712 -5.129 1.00 90.00 202 ILE A CA 1
ATOM 1452 C C . ILE A 1 202 ? 7.996 3.108 -6.618 1.00 90.00 202 ILE A C 1
ATOM 1454 O O . ILE A 1 202 ? 8.979 2.825 -7.295 1.00 90.00 202 ILE A O 1
ATOM 1458 N N . GLY A 1 203 ? 6.960 3.749 -7.168 1.00 91.56 203 GLY A N 1
ATOM 1459 C CA . GLY A 1 203 ? 6.971 4.296 -8.531 1.00 91.56 203 GLY A CA 1
ATOM 1460 C C . G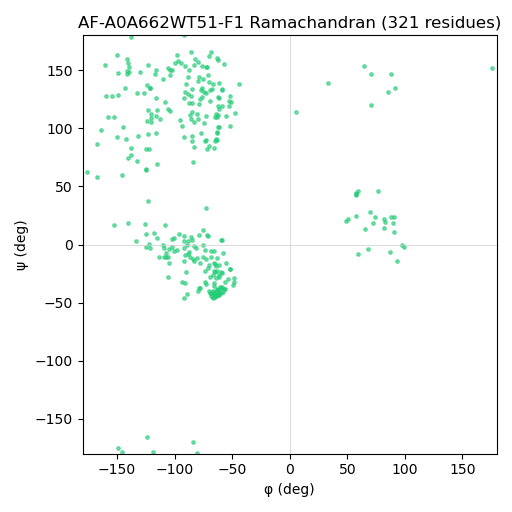LY A 1 203 ? 7.545 5.716 -8.650 1.00 91.56 203 GLY A C 1
ATOM 1461 O O . GLY A 1 203 ? 7.765 6.192 -9.766 1.00 91.56 203 GLY A O 1
ATOM 1462 N N . HIS A 1 204 ? 7.776 6.414 -7.537 1.00 89.44 204 HIS A N 1
ATOM 1463 C CA . HIS A 1 204 ? 8.136 7.836 -7.508 1.00 89.44 204 HIS A CA 1
ATOM 1464 C C . HIS A 1 204 ? 9.624 8.045 -7.186 1.00 89.44 204 HIS A C 1
ATOM 1466 O O . HIS A 1 204 ? 10.251 7.208 -6.550 1.00 89.44 204 HIS A O 1
ATOM 1472 N N . LYS A 1 205 ? 10.229 9.145 -7.657 1.00 89.62 205 LYS A N 1
ATOM 1473 C CA . LYS A 1 205 ? 11.662 9.446 -7.436 1.00 89.62 205 LYS A CA 1
ATOM 1474 C C . LYS A 1 205 ? 11.992 9.883 -6.009 1.00 89.62 205 LYS A C 1
ATOM 1476 O O . LYS A 1 205 ? 13.152 9.821 -5.619 1.00 89.62 205 LYS A O 1
ATOM 1481 N N . ASP A 1 206 ? 11.007 10.394 -5.281 1.00 82.12 206 ASP A N 1
ATOM 1482 C CA . ASP A 1 206 ? 11.108 10.734 -3.858 1.00 82.12 206 ASP A CA 1
ATOM 1483 C C . ASP A 1 206 ? 10.769 9.543 -2.949 1.00 82.12 206 ASP A C 1
ATOM 1485 O O . ASP A 1 206 ? 10.955 9.628 -1.738 1.00 82.12 206 ASP A O 1
ATOM 1489 N N . ASN A 1 207 ? 10.282 8.441 -3.531 1.00 84.62 207 ASN A N 1
ATOM 1490 C CA . ASN A 1 207 ? 9.752 7.244 -2.881 1.00 84.62 207 ASN A CA 1
ATOM 1491 C C . ASN A 1 207 ? 8.544 7.473 -1.943 1.00 84.62 207 ASN A C 1
ATOM 1493 O O . ASN A 1 207 ? 7.940 6.495 -1.493 1.00 84.62 207 ASN A O 1
ATOM 1497 N N . THR A 1 208 ? 8.173 8.724 -1.652 1.00 76.75 208 THR A N 1
ATOM 1498 C CA . THR A 1 208 ? 7.021 9.113 -0.825 1.00 76.75 208 THR A CA 1
ATOM 1499 C C . THR A 1 208 ? 5.761 9.306 -1.652 1.00 76.75 208 THR A C 1
ATOM 1501 O O . THR A 1 208 ? 4.672 8.977 -1.184 1.00 76.75 208 THR A O 1
ATOM 1504 N N . GLY A 1 209 ? 5.915 9.780 -2.891 1.00 76.75 209 GLY A N 1
ATOM 1505 C CA . GLY A 1 209 ? 4.805 10.115 -3.764 1.00 76.75 209 GLY A CA 1
ATOM 1506 C C . GLY A 1 209 ? 4.319 11.562 -3.674 1.00 76.75 209 GLY A C 1
ATOM 1507 O O . GLY A 1 209 ? 3.286 11.881 -4.258 1.00 76.75 209 GLY A O 1
ATOM 1508 N N . ASP A 1 210 ? 5.052 12.443 -2.990 1.00 72.88 210 ASP A N 1
ATOM 1509 C CA . ASP A 1 210 ? 4.713 13.871 -2.898 1.00 72.88 210 ASP A CA 1
ATOM 1510 C C . ASP A 1 210 ? 4.937 14.606 -4.245 1.00 72.88 210 ASP A C 1
ATOM 1512 O O . ASP A 1 210 ? 4.379 15.675 -4.503 1.00 72.88 210 ASP A O 1
ATOM 1516 N N . SER A 1 211 ? 5.755 14.031 -5.134 1.00 78.44 211 SER A N 1
ATOM 1517 C CA . SER A 1 211 ? 6.054 14.521 -6.481 1.00 78.44 211 SER A CA 1
ATOM 1518 C C . SER A 1 211 ? 5.457 13.638 -7.579 1.00 78.44 211 SER A C 1
ATOM 1520 O O . SER A 1 211 ? 5.579 12.419 -7.552 1.00 78.44 211 SER A O 1
ATOM 1522 N N . SER A 1 212 ? 4.977 14.240 -8.674 1.00 75.38 212 SER A N 1
ATOM 1523 C CA . SER A 1 212 ? 4.619 13.526 -9.921 1.00 75.38 212 SER A CA 1
ATOM 1524 C C . SER A 1 212 ? 5.806 12.876 -10.648 1.00 75.38 212 SER A C 1
ATOM 1526 O O . SER A 1 212 ? 5.621 12.206 -11.664 1.00 75.38 212 SER A O 1
ATOM 1528 N N . SER A 1 213 ? 7.039 13.090 -10.183 1.00 81.94 213 SER A N 1
ATOM 1529 C CA . SER A 1 213 ? 8.246 12.595 -10.840 1.00 81.94 213 SER A CA 1
ATOM 1530 C C . SER A 1 213 ? 8.417 11.087 -10.624 1.00 81.94 213 SER A C 1
ATOM 1532 O O . SER A 1 213 ? 8.847 10.652 -9.561 1.00 81.94 213 SER A O 1
ATOM 1534 N N . THR A 1 214 ? 8.143 10.281 -11.649 1.00 90.06 214 THR A N 1
ATOM 1535 C CA . THR A 1 214 ? 8.279 8.812 -11.626 1.00 90.06 214 THR A CA 1
ATOM 1536 C C . THR A 1 214 ? 9.722 8.333 -11.799 1.00 90.06 214 THR A C 1
ATOM 1538 O O . THR A 1 214 ? 10.500 8.924 -12.556 1.00 90.06 214 THR A O 1
ATOM 1541 N N . ASN A 1 215 ? 10.099 7.252 -11.119 1.00 93.31 215 ASN A N 1
ATOM 1542 C CA . ASN A 1 215 ? 11.378 6.557 -11.317 1.00 93.31 215 ASN A CA 1
ATOM 1543 C C . ASN A 1 215 ? 11.287 5.548 -12.492 1.00 93.31 215 ASN A C 1
ATOM 1545 O O . ASN A 1 215 ? 10.325 5.587 -13.268 1.00 93.31 215 ASN A O 1
ATOM 1549 N N . ALA A 1 216 ? 12.292 4.687 -12.691 1.00 95.69 216 ALA A N 1
ATOM 1550 C CA . ALA A 1 216 ? 12.285 3.732 -13.806 1.00 95.69 216 ALA A CA 1
ATOM 1551 C C . ALA A 1 216 ? 11.098 2.753 -13.704 1.00 95.69 216 ALA A C 1
ATOM 1553 O O . ALA A 1 216 ? 10.356 2.576 -14.674 1.00 95.69 216 ALA A O 1
ATOM 1554 N N . PHE A 1 217 ? 10.841 2.238 -12.500 1.00 97.31 217 PHE A N 1
ATOM 1555 C CA . PHE A 1 217 ? 9.717 1.354 -12.204 1.00 97.31 217 PHE A CA 1
ATOM 1556 C C . PHE A 1 217 ? 8.358 2.020 -12.392 1.00 97.31 217 PHE A C 1
ATOM 1558 O O . PHE A 1 217 ? 7.487 1.450 -13.046 1.00 97.31 217 PHE A O 1
ATOM 1565 N N . GLY A 1 218 ? 8.173 3.254 -11.917 1.00 94.56 218 GLY A N 1
ATOM 1566 C CA . GLY A 1 218 ? 6.928 3.997 -12.136 1.00 94.56 218 GLY A CA 1
ATOM 1567 C C . GLY A 1 218 ? 6.608 4.194 -13.620 1.00 94.56 218 GLY A C 1
ATOM 1568 O O . GLY A 1 218 ? 5.453 4.080 -14.031 1.00 94.56 2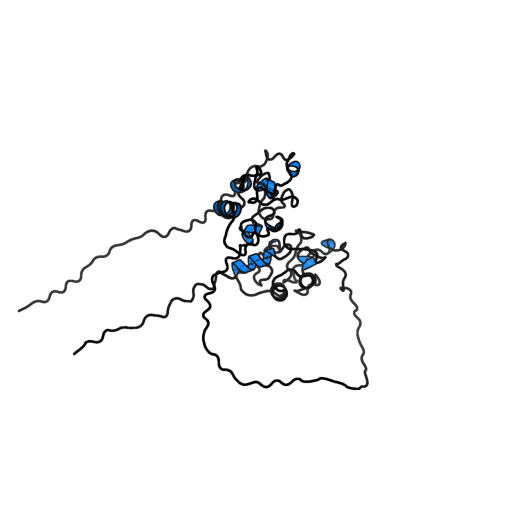18 GLY A O 1
ATOM 1569 N N . ASN A 1 219 ? 7.631 4.413 -14.453 1.00 94.00 219 ASN A N 1
ATOM 1570 C CA . ASN A 1 219 ? 7.464 4.501 -15.906 1.00 94.00 219 ASN A CA 1
ATOM 1571 C C . ASN A 1 219 ? 7.126 3.143 -16.542 1.00 94.00 219 ASN A C 1
ATOM 1573 O O . ASN A 1 219 ? 6.269 3.087 -17.429 1.00 94.00 219 ASN A O 1
ATOM 1577 N N . ALA A 1 220 ? 7.746 2.053 -16.082 1.00 96.44 220 ALA A N 1
ATOM 1578 C CA . ALA A 1 220 ? 7.428 0.698 -16.532 1.00 96.44 220 ALA A CA 1
ATOM 1579 C C . ALA A 1 220 ? 5.995 0.286 -16.134 1.00 96.44 220 ALA A C 1
ATOM 1581 O O . ALA A 1 220 ? 5.233 -0.187 -16.977 1.00 96.44 220 ALA A O 1
ATOM 1582 N N . PHE A 1 221 ? 5.585 0.551 -14.891 1.00 94.69 221 PHE A N 1
ATOM 1583 C CA . PHE A 1 221 ? 4.232 0.302 -14.382 1.00 94.69 221 PHE A CA 1
ATOM 1584 C C . PHE A 1 221 ? 3.167 1.126 -15.119 1.00 94.69 221 PHE A C 1
ATOM 1586 O O . PHE A 1 221 ? 2.130 0.586 -15.509 1.00 94.69 221 PHE A O 1
ATOM 1593 N N . SER A 1 222 ? 3.443 2.403 -15.395 1.00 91.94 222 SER A N 1
ATOM 1594 C CA . SER A 1 222 ? 2.573 3.251 -16.221 1.00 91.94 222 SER A CA 1
ATOM 1595 C C . SER A 1 222 ? 2.451 2.714 -17.654 1.00 91.94 222 SER A C 1
ATOM 1597 O O . SER A 1 222 ? 1.343 2.575 -18.176 1.00 91.94 222 SER A O 1
ATOM 1599 N N . SER A 1 223 ? 3.567 2.283 -18.256 1.00 88.69 223 SER A N 1
ATOM 1600 C CA . SER A 1 223 ? 3.592 1.643 -19.585 1.00 88.69 223 SER A CA 1
ATOM 1601 C C . SER A 1 223 ? 2.846 0.301 -19.619 1.00 88.69 223 SER A C 1
ATOM 1603 O O . SER A 1 223 ? 2.268 -0.056 -20.643 1.00 88.69 223 SER A O 1
ATOM 1605 N N . ALA A 1 224 ? 2.794 -0.414 -18.492 1.00 88.62 224 ALA A N 1
ATOM 1606 C CA . ALA A 1 224 ? 1.984 -1.616 -18.288 1.00 88.62 224 ALA A CA 1
ATOM 1607 C C . ALA A 1 224 ? 0.489 -1.324 -18.016 1.00 88.62 224 ALA A C 1
ATOM 1609 O O . ALA A 1 224 ? -0.268 -2.238 -17.690 1.00 88.62 224 ALA A O 1
ATOM 1610 N N . GLY A 1 225 ? 0.043 -0.068 -18.146 1.00 84.31 225 GLY A N 1
ATOM 1611 C CA . GLY A 1 225 ? -1.350 0.338 -17.936 1.00 84.31 225 GLY A CA 1
ATOM 1612 C C . GLY A 1 225 ? -1.726 0.562 -16.469 1.00 84.31 225 GLY A C 1
ATOM 1613 O O . GLY A 1 225 ? -2.909 0.514 -16.131 1.00 84.31 225 GLY A O 1
ATOM 1614 N N . ASN A 1 226 ? -0.745 0.814 -15.597 1.00 85.50 226 ASN A N 1
ATOM 1615 C CA . ASN A 1 226 ? -0.899 0.891 -14.141 1.00 85.50 226 ASN A CA 1
ATOM 1616 C C . ASN A 1 226 ? -1.451 -0.413 -13.532 1.00 85.50 226 ASN A C 1
ATOM 1618 O O . ASN A 1 226 ? -2.396 -0.399 -12.730 1.00 85.50 226 ASN A O 1
ATOM 1622 N N . ALA A 1 227 ? -0.878 -1.544 -13.953 1.00 86.81 227 ALA A N 1
ATOM 1623 C CA . ALA A 1 227 ? -1.237 -2.887 -13.513 1.00 86.81 227 ALA A CA 1
ATOM 1624 C C . ALA A 1 227 ? 0.005 -3.780 -13.352 1.00 86.81 227 ALA A C 1
ATOM 1626 O O . ALA A 1 227 ? 0.960 -3.687 -14.127 1.00 86.81 227 ALA A O 1
ATOM 1627 N N . TRP A 1 228 ? -0.039 -4.696 -12.379 1.00 93.25 228 TRP A N 1
ATOM 1628 C CA . TRP A 1 228 ? 0.944 -5.770 -12.248 1.00 93.25 228 TRP A CA 1
ATOM 1629 C C . TRP A 1 228 ? 0.724 -6.818 -13.343 1.00 93.25 228 TRP A C 1
ATOM 1631 O O . TRP A 1 228 ? -0.084 -7.736 -13.217 1.00 93.25 228 TRP A O 1
ATOM 1641 N N . THR A 1 229 ? 1.391 -6.623 -14.478 1.00 93.75 229 THR A N 1
ATOM 1642 C CA . THR A 1 229 ? 1.349 -7.556 -15.610 1.00 93.75 229 THR A CA 1
ATOM 1643 C C . THR A 1 229 ? 2.514 -8.537 -15.539 1.00 93.75 229 THR A C 1
ATOM 1645 O O . THR A 1 229 ? 3.574 -8.211 -15.014 1.00 93.75 229 THR A O 1
ATOM 1648 N N . VAL A 1 230 ? 2.376 -9.710 -16.166 1.00 91.44 230 VAL A N 1
ATOM 1649 C CA . VAL A 1 230 ? 3.483 -10.680 -16.298 1.00 91.44 230 VAL A CA 1
ATOM 1650 C C . VAL A 1 230 ? 4.710 -10.060 -16.983 1.00 91.44 230 VAL A C 1
ATOM 1652 O O . VAL A 1 230 ? 5.836 -10.413 -16.652 1.00 91.44 230 VAL A O 1
ATOM 1655 N N . ALA A 1 231 ? 4.511 -9.120 -17.914 1.00 95.00 231 ALA A N 1
ATOM 1656 C CA . ALA A 1 231 ? 5.606 -8.412 -18.575 1.00 95.00 231 ALA A CA 1
ATOM 1657 C C . ALA A 1 231 ? 6.341 -7.454 -17.623 1.00 95.00 231 ALA A C 1
ATOM 1659 O O . ALA A 1 231 ? 7.566 -7.428 -17.632 1.00 95.00 231 ALA A O 1
ATOM 1660 N N . LEU A 1 232 ? 5.607 -6.713 -16.783 1.00 97.31 232 LEU A N 1
ATOM 1661 C CA . LEU A 1 232 ? 6.203 -5.861 -15.753 1.00 97.31 232 LEU A CA 1
ATOM 1662 C C . LEU A 1 232 ? 6.898 -6.696 -14.677 1.00 97.31 232 LEU A C 1
ATOM 1664 O O . LEU A 1 232 ? 8.025 -6.396 -14.317 1.00 97.31 232 LEU A O 1
ATOM 1668 N N . CYS A 1 233 ? 6.252 -7.750 -14.188 1.00 98.12 233 CYS A N 1
ATOM 1669 C CA . CYS A 1 233 ? 6.810 -8.631 -13.169 1.00 98.12 233 CYS A CA 1
ATOM 1670 C C . CYS A 1 233 ? 8.148 -9.256 -13.601 1.00 98.12 233 CYS A C 1
ATOM 1672 O O . CYS A 1 233 ? 9.082 -9.288 -12.811 1.00 98.12 233 CYS A O 1
ATOM 1674 N N . LYS A 1 234 ? 8.269 -9.685 -14.868 1.00 96.56 234 LYS A N 1
ATOM 1675 C CA . LYS A 1 234 ? 9.505 -10.267 -15.429 1.00 96.56 234 LYS A CA 1
ATOM 1676 C C . LYS A 1 234 ? 10.539 -9.245 -15.906 1.00 96.56 234 LYS A C 1
ATOM 1678 O O . LYS A 1 234 ? 11.575 -9.656 -16.424 1.00 96.56 234 LYS A O 1
ATOM 1683 N N . ALA A 1 235 ? 10.259 -7.947 -15.819 1.00 97.25 235 ALA A N 1
ATOM 1684 C CA . ALA A 1 235 ? 11.237 -6.934 -16.186 1.00 97.25 235 ALA A CA 1
ATOM 1685 C C . ALA A 1 235 ? 12.272 -6.785 -15.066 1.00 97.25 235 ALA A C 1
ATOM 1687 O O . ALA A 1 235 ? 11.902 -6.674 -13.903 1.00 97.25 235 ALA A O 1
ATOM 1688 N N . ASP A 1 236 ? 13.546 -6.765 -15.442 1.00 97.44 236 ASP A N 1
ATOM 1689 C CA . ASP A 1 236 ? 14.634 -6.187 -14.653 1.00 97.44 236 ASP A CA 1
ATOM 1690 C C . ASP A 1 236 ? 14.677 -4.695 -15.021 1.00 97.44 236 ASP A C 1
ATOM 1692 O O . ASP A 1 236 ? 14.898 -4.344 -16.187 1.00 97.44 236 ASP A O 1
ATOM 1696 N N . THR A 1 237 ? 14.312 -3.827 -14.077 1.00 96.88 237 THR A N 1
ATOM 1697 C CA . THR A 1 237 ? 14.025 -2.412 -14.369 1.00 96.88 237 THR A CA 1
ATOM 1698 C C . THR A 1 237 ? 15.232 -1.500 -14.168 1.00 96.88 237 THR A C 1
ATOM 1700 O O . THR A 1 237 ? 15.361 -0.499 -14.882 1.00 96.88 237 THR A O 1
ATOM 1703 N N . ASP A 1 238 ? 16.109 -1.818 -13.217 1.00 95.12 238 ASP A N 1
ATOM 1704 C CA . ASP A 1 238 ? 17.324 -1.052 -12.920 1.00 95.12 238 ASP A CA 1
ATOM 1705 C C . ASP A 1 238 ? 18.624 -1.744 -13.357 1.00 95.12 238 ASP A C 1
ATOM 1707 O O . ASP A 1 238 ? 19.669 -1.085 -13.405 1.00 95.12 238 ASP A O 1
ATOM 1711 N N . GLY A 1 239 ? 18.552 -2.999 -13.803 1.00 96.44 239 GLY A N 1
ATOM 1712 C CA . GLY A 1 239 ? 19.658 -3.745 -14.393 1.00 96.44 239 GLY A CA 1
ATOM 1713 C C . GLY A 1 239 ? 20.514 -4.494 -13.375 1.00 96.44 239 GLY A C 1
ATOM 1714 O O . GLY A 1 239 ? 21.693 -4.733 -13.661 1.00 96.44 239 GLY A O 1
ATOM 1715 N N . ASP A 1 240 ? 19.979 -4.815 -12.194 1.00 95.38 240 ASP A N 1
ATOM 1716 C CA . ASP A 1 240 ? 20.714 -5.520 -11.134 1.00 95.38 240 ASP A CA 1
ATOM 1717 C C . ASP A 1 240 ? 20.804 -7.047 -11.343 1.00 95.38 240 ASP A C 1
ATOM 1719 O O . ASP A 1 240 ? 21.636 -7.718 -10.718 1.00 95.38 240 ASP A O 1
ATOM 1723 N N . GLY A 1 241 ? 20.025 -7.584 -12.290 1.00 95.56 241 GLY A N 1
ATOM 1724 C CA . GLY A 1 241 ? 19.951 -9.002 -12.630 1.00 95.56 241 GLY A CA 1
ATOM 1725 C C . GLY A 1 241 ? 18.794 -9.763 -11.976 1.00 95.56 241 GLY A C 1
ATOM 1726 O O . GLY A 1 241 ? 18.659 -10.962 -12.238 1.00 95.56 241 GLY A O 1
ATOM 1727 N N . GLN A 1 242 ? 17.971 -9.107 -11.158 1.00 96.44 242 GLN A N 1
ATOM 1728 C CA . GLN A 1 242 ? 16.695 -9.612 -10.660 1.00 96.44 242 GLN A CA 1
ATOM 1729 C C . GLN A 1 242 ? 15.528 -9.033 -11.461 1.00 96.44 242 GLN A C 1
ATOM 1731 O O . GLN A 1 242 ? 15.586 -7.954 -12.042 1.00 96.44 242 GLN A O 1
ATOM 1736 N N . THR A 1 243 ? 14.416 -9.747 -11.451 1.00 97.75 243 THR A N 1
ATOM 1737 C CA . THR A 1 243 ? 13.135 -9.247 -11.938 1.00 97.75 243 THR A CA 1
ATOM 1738 C C . THR A 1 243 ? 12.376 -8.520 -10.830 1.00 97.75 243 THR A C 1
ATOM 1740 O O . THR A 1 243 ? 12.420 -8.928 -9.668 1.00 97.75 243 THR A O 1
ATOM 1743 N N . ASN A 1 244 ? 11.562 -7.527 -11.201 1.00 98.00 244 ASN A N 1
ATOM 1744 C CA . ASN A 1 244 ? 10.648 -6.828 -10.290 1.00 98.00 244 ASN A CA 1
ATOM 1745 C C . ASN A 1 244 ? 9.820 -7.810 -9.427 1.00 98.00 244 ASN A C 1
ATOM 1747 O O . ASN A 1 244 ? 9.442 -7.495 -8.301 1.00 98.00 244 ASN A O 1
ATOM 1751 N N . GLY A 1 245 ? 9.490 -8.992 -9.964 1.00 97.12 245 GLY A N 1
ATOM 1752 C CA . GLY A 1 245 ? 8.804 -10.070 -9.255 1.00 97.12 245 GLY A CA 1
ATOM 1753 C C . GLY A 1 245 ? 9.642 -10.733 -8.164 1.00 97.12 245 GLY A C 1
ATOM 1754 O O . GLY A 1 245 ? 9.144 -10.927 -7.059 1.00 97.12 245 GLY A O 1
ATOM 1755 N N . GLU A 1 246 ? 10.911 -11.045 -8.417 1.00 96.00 246 GLU A N 1
ATOM 1756 C CA . GLU A 1 246 ? 11.829 -11.533 -7.376 1.00 96.00 246 GLU A CA 1
ATOM 1757 C C . GLU A 1 246 ? 12.022 -10.475 -6.278 1.00 96.00 246 GLU A C 1
ATOM 1759 O O . GLU A 1 246 ? 11.988 -10.782 -5.089 1.00 96.00 246 GLU A O 1
ATOM 1764 N N . GLU A 1 247 ? 12.102 -9.202 -6.640 1.00 97.62 247 GLU A N 1
ATOM 1765 C CA . GLU A 1 247 ? 12.240 -8.128 -5.658 1.00 97.62 247 GLU A CA 1
ATOM 1766 C C . GLU A 1 247 ? 11.000 -7.906 -4.790 1.00 97.62 247 GLU A C 1
ATOM 1768 O O . GLU A 1 247 ? 11.103 -7.689 -3.581 1.00 97.62 247 GLU A O 1
ATOM 1773 N N . LEU A 1 248 ? 9.816 -7.964 -5.402 1.00 96.44 248 LEU A N 1
ATOM 1774 C CA . LEU A 1 248 ? 8.539 -7.682 -4.750 1.00 96.44 248 LEU A CA 1
ATOM 1775 C C . LEU A 1 248 ? 7.810 -8.938 -4.245 1.00 96.44 248 LEU A C 1
ATOM 1777 O O . LEU A 1 248 ? 6.678 -8.835 -3.774 1.00 96.44 248 LEU A O 1
ATOM 1781 N N . GLY A 1 249 ? 8.434 -10.118 -4.267 1.00 94.62 249 GLY A N 1
ATOM 1782 C CA . GLY A 1 249 ? 7.882 -11.347 -3.676 1.00 94.62 249 GLY A CA 1
ATOM 1783 C C . GLY A 1 249 ? 6.887 -12.127 -4.541 1.00 94.62 249 GLY A C 1
ATOM 1784 O O . GLY A 1 249 ? 6.138 -12.957 -4.022 1.00 94.62 249 GLY A O 1
ATOM 1785 N N . ASP A 1 250 ? 6.890 -11.896 -5.849 1.00 96.06 250 ASP A N 1
ATOM 1786 C CA . ASP A 1 250 ? 6.155 -12.639 -6.875 1.00 96.06 250 ASP A CA 1
ATOM 1787 C C . ASP A 1 250 ? 7.104 -13.160 -7.984 1.00 96.06 250 ASP A C 1
ATOM 1789 O O . ASP A 1 250 ? 6.997 -12.756 -9.143 1.00 96.06 250 ASP A O 1
ATOM 1793 N N . PRO A 1 251 ? 8.048 -14.074 -7.678 1.00 95.19 251 PRO A N 1
ATOM 1794 C CA . PRO A 1 251 ? 9.051 -14.550 -8.644 1.00 95.19 251 PRO A CA 1
ATOM 1795 C C . PRO A 1 251 ? 8.445 -15.351 -9.808 1.00 95.19 251 PRO A C 1
ATOM 1797 O O . PRO A 1 251 ? 9.107 -15.596 -10.814 1.00 95.19 251 PRO A O 1
ATOM 1800 N N . CYS A 1 252 ? 7.193 -15.799 -9.671 1.00 94.25 252 CYS A N 1
ATOM 1801 C CA . CYS A 1 252 ? 6.495 -16.564 -10.697 1.00 94.25 252 CYS A CA 1
ATOM 1802 C C . CYS A 1 252 ? 5.508 -15.738 -11.529 1.00 94.25 252 CYS A C 1
ATOM 1804 O O . CYS A 1 252 ? 4.969 -16.264 -12.507 1.00 94.25 252 CYS A O 1
ATOM 1806 N N . CYS A 1 253 ? 5.293 -14.463 -11.194 1.00 95.38 253 CYS A N 1
ATOM 1807 C CA . CYS A 1 253 ? 4.316 -13.595 -11.851 1.00 95.38 253 CYS A CA 1
ATOM 1808 C C . CYS A 1 253 ? 2.886 -14.150 -11.803 1.00 95.38 253 CYS A C 1
ATOM 1810 O O . CYS A 1 253 ? 2.165 -14.154 -12.806 1.00 95.38 253 CYS A O 1
ATOM 1812 N N . GLU A 1 254 ? 2.513 -14.662 -10.631 1.00 90.00 254 GLU A N 1
ATOM 1813 C CA . GLU A 1 254 ? 1.209 -15.253 -10.313 1.00 90.00 254 GLU A CA 1
ATOM 1814 C C . GLU A 1 254 ? 0.377 -14.378 -9.362 1.00 90.00 254 GLU A C 1
ATOM 1816 O O . GLU A 1 254 ? -0.809 -14.653 -9.159 1.00 90.00 254 GLU A O 1
ATOM 1821 N N . TRP A 1 255 ? 0.972 -13.338 -8.766 1.00 91.19 255 TRP A N 1
ATOM 1822 C CA . TRP A 1 255 ? 0.283 -12.490 -7.803 1.00 91.19 255 TRP A CA 1
ATOM 1823 C C . TRP A 1 255 ? -0.844 -11.693 -8.462 1.00 91.19 255 TRP A C 1
ATOM 1825 O O . TRP A 1 255 ? -0.710 -11.118 -9.543 1.00 91.19 255 TRP A O 1
ATOM 1835 N N . THR A 1 256 ? -1.969 -11.629 -7.757 1.00 82.75 256 THR A N 1
ATOM 1836 C CA . THR A 1 256 ? -3.148 -10.846 -8.132 1.00 82.75 256 THR A CA 1
ATOM 1837 C C . THR A 1 256 ? -3.486 -9.874 -7.010 1.00 82.75 256 THR A C 1
ATOM 1839 O O . THR A 1 256 ? -3.146 -10.116 -5.853 1.00 82.75 256 THR A O 1
ATOM 1842 N N . VAL A 1 257 ? -4.150 -8.766 -7.348 1.00 77.81 257 VAL A N 1
ATOM 1843 C CA . VAL A 1 257 ? -4.469 -7.688 -6.398 1.00 77.81 257 VAL A CA 1
ATOM 1844 C C . VAL A 1 257 ? -5.152 -8.240 -5.142 1.00 77.81 257 VAL A C 1
ATOM 1846 O O . VAL A 1 257 ? -6.189 -8.893 -5.232 1.00 77.81 257 VAL A O 1
ATOM 1849 N N . GLY A 1 258 ? -4.557 -7.972 -3.976 1.00 72.94 258 GLY A N 1
ATOM 1850 C CA . GLY A 1 258 ? -5.040 -8.432 -2.668 1.00 72.94 258 GLY A CA 1
ATOM 1851 C C . GLY A 1 258 ? -4.554 -9.821 -2.227 1.00 72.94 258 GLY A C 1
ATOM 1852 O O . GLY A 1 258 ? -4.789 -10.200 -1.081 1.00 72.94 258 GLY A O 1
ATOM 1853 N N . ALA A 1 259 ? -3.852 -10.579 -3.075 1.00 74.31 259 ALA A N 1
ATOM 1854 C CA . ALA A 1 259 ? -3.228 -11.838 -2.667 1.00 74.31 259 ALA A CA 1
ATOM 1855 C C . ALA A 1 259 ? -2.029 -11.604 -1.725 1.00 74.31 259 ALA A C 1
ATOM 1857 O O . ALA A 1 259 ? -1.439 -10.522 -1.680 1.00 74.31 259 ALA A O 1
ATOM 1858 N N . THR A 1 260 ? -1.606 -12.644 -1.006 1.00 81.81 260 THR A N 1
ATOM 1859 C CA . THR A 1 260 ? -0.344 -12.624 -0.250 1.00 81.81 260 THR A CA 1
ATOM 1860 C C . THR A 1 260 ? 0.809 -13.010 -1.188 1.00 81.81 260 THR A C 1
ATOM 1862 O O . THR A 1 260 ? 0.759 -14.107 -1.746 1.00 81.81 260 THR A O 1
ATOM 1865 N N . PRO A 1 261 ? 1.841 -12.163 -1.385 1.00 87.62 261 PRO A N 1
ATOM 1866 C CA . PRO A 1 261 ? 3.048 -12.545 -2.124 1.00 87.62 261 PRO A CA 1
ATOM 1867 C C . PRO A 1 261 ? 3.801 -13.687 -1.419 1.00 87.62 261 PRO A C 1
ATOM 1869 O O . PRO A 1 261 ? 3.626 -13.906 -0.218 1.00 87.62 261 PRO A O 1
ATOM 1872 N N . ARG A 1 262 ? 4.668 -14.407 -2.140 1.00 87.25 262 ARG A N 1
ATOM 1873 C CA . ARG A 1 262 ? 5.376 -15.594 -1.618 1.00 87.25 262 ARG A CA 1
ATOM 1874 C C . ARG A 1 262 ? 6.286 -15.287 -0.425 1.00 87.25 262 ARG A C 1
ATOM 1876 O O . ARG A 1 262 ? 6.482 -16.151 0.426 1.00 87.25 262 ARG A O 1
ATOM 1883 N N . TRP A 1 263 ? 6.791 -14.060 -0.334 1.00 87.44 263 TRP A N 1
ATOM 1884 C CA . TRP A 1 263 ? 7.378 -13.483 0.877 1.00 87.44 263 TRP A CA 1
ATOM 1885 C C . TRP A 1 263 ? 6.969 -12.020 1.014 1.00 87.44 263 TRP A C 1
ATOM 1887 O O . TRP A 1 263 ? 6.641 -11.359 0.035 1.00 87.44 263 TRP A O 1
ATOM 1897 N N . THR A 1 264 ? 6.992 -11.506 2.242 1.00 84.81 264 THR A N 1
ATOM 1898 C CA . THR A 1 264 ? 6.632 -10.113 2.576 1.00 84.81 264 THR A CA 1
ATOM 1899 C C . THR A 1 264 ? 7.743 -9.374 3.329 1.00 84.81 264 THR A C 1
ATOM 1901 O O . THR A 1 264 ? 7.539 -8.265 3.824 1.00 84.81 264 THR A O 1
ATOM 1904 N N . SER A 1 265 ? 8.921 -9.995 3.423 1.00 84.38 265 SER A N 1
ATOM 1905 C CA . SER A 1 265 ? 10.131 -9.489 4.067 1.00 84.38 265 SER A CA 1
ATOM 1906 C C . SER A 1 265 ? 11.354 -9.851 3.222 1.00 84.38 265 SER A C 1
ATOM 1908 O O . SER A 1 265 ? 11.325 -10.823 2.470 1.00 84.38 265 SER A O 1
ATOM 1910 N N . GLY A 1 266 ? 12.419 -9.050 3.312 1.00 85.19 266 GLY A N 1
ATOM 1911 C CA . GLY A 1 266 ? 13.584 -9.201 2.432 1.00 85.19 266 GLY A CA 1
ATOM 1912 C C . GLY A 1 266 ? 13.342 -8.765 0.982 1.00 85.19 266 GLY A C 1
ATOM 1913 O O . GLY A 1 266 ? 14.114 -9.174 0.125 1.00 85.19 266 GLY A O 1
ATOM 1914 N N . VAL A 1 267 ? 12.292 -7.968 0.740 1.00 94.19 267 VAL A N 1
ATOM 1915 C CA . VAL A 1 267 ? 12.001 -7.303 -0.540 1.00 94.19 267 VAL A CA 1
ATOM 1916 C C . VAL A 1 267 ? 12.967 -6.146 -0.809 1.00 94.19 267 VAL A C 1
ATOM 1918 O O . VAL A 1 267 ? 13.460 -5.515 0.134 1.00 94.19 267 VAL A O 1
ATOM 1921 N N . SER A 1 268 ? 13.190 -5.838 -2.084 1.00 94.69 268 SER A N 1
ATOM 1922 C CA . SER A 1 268 ? 14.030 -4.727 -2.552 1.00 94.69 268 SER A CA 1
ATOM 1923 C C . SER A 1 268 ? 13.243 -3.702 -3.377 1.00 94.69 268 SER A C 1
ATOM 1925 O O . SER A 1 268 ? 12.016 -3.776 -3.458 1.00 94.69 268 SER A O 1
ATOM 1927 N N . HIS A 1 269 ? 13.924 -2.663 -3.869 1.00 96.00 269 HIS A N 1
ATOM 1928 C CA . HIS A 1 269 ? 13.301 -1.563 -4.597 1.00 96.00 269 HIS A CA 1
ATOM 1929 C C . HIS A 1 269 ? 13.610 -1.694 -6.096 1.00 96.00 269 HIS A C 1
ATOM 1931 O O . HIS A 1 269 ? 14.757 -1.426 -6.443 1.00 96.00 269 HIS A O 1
ATOM 1937 N N . PRO A 1 270 ? 12.612 -1.890 -6.986 1.00 96.94 270 PRO A N 1
ATOM 1938 C CA . PRO A 1 270 ? 12.843 -2.135 -8.422 1.00 96.94 270 PRO A CA 1
ATOM 1939 C C . PRO A 1 270 ? 13.295 -0.939 -9.276 1.00 96.94 270 PRO A C 1
ATOM 1941 O O . PRO A 1 270 ? 12.908 -0.761 -10.431 1.00 96.94 270 PRO A O 1
ATOM 1944 N N . SER A 1 271 ? 14.034 -0.020 -8.668 1.00 96.56 271 SER A N 1
ATOM 1945 C CA . SER A 1 271 ? 14.633 1.148 -9.311 1.00 96.56 271 SER A CA 1
ATOM 1946 C C . SER A 1 271 ? 15.906 1.609 -8.565 1.00 96.56 271 SER A C 1
ATOM 1948 O O . SER A 1 271 ? 16.320 2.759 -8.743 1.00 96.56 271 SER A O 1
ATOM 1950 N N . ASP A 1 272 ? 16.486 0.752 -7.717 1.00 95.06 272 ASP A N 1
ATOM 1951 C CA . ASP A 1 272 ? 17.726 0.939 -6.953 1.00 95.06 272 ASP A CA 1
ATOM 1952 C C . ASP A 1 272 ? 18.558 -0.356 -6.995 1.00 95.06 272 ASP A C 1
ATOM 1954 O O . ASP A 1 272 ? 18.599 -1.123 -6.032 1.00 95.06 272 ASP A O 1
ATOM 1958 N N . ALA A 1 273 ? 19.324 -0.520 -8.078 1.00 94.94 273 ALA A N 1
ATOM 1959 C CA . ALA A 1 273 ? 20.237 -1.644 -8.319 1.00 94.94 273 ALA A CA 1
ATOM 1960 C C . ALA A 1 273 ? 21.353 -1.836 -7.260 1.00 94.94 273 ALA A C 1
ATOM 1962 O O . ALA A 1 273 ? 22.249 -2.668 -7.419 1.00 94.94 273 ALA A O 1
ATOM 1963 N N . THR A 1 274 ? 21.365 -1.047 -6.176 1.00 93.56 274 THR A N 1
ATOM 1964 C CA . THR A 1 274 ? 22.206 -1.291 -4.992 1.00 93.56 274 THR A CA 1
ATOM 1965 C C . THR A 1 274 ? 21.504 -2.131 -3.917 1.00 93.56 274 THR A C 1
ATOM 1967 O O . THR A 1 274 ? 22.114 -2.435 -2.881 1.00 93.56 274 THR A O 1
ATOM 1970 N N . LYS A 1 275 ? 20.232 -2.493 -4.128 1.00 91.94 275 LYS A N 1
ATOM 1971 C CA . LYS A 1 275 ? 19.377 -3.243 -3.202 1.00 91.94 275 LYS A CA 1
ATOM 1972 C C . LYS A 1 275 ? 18.850 -4.489 -3.890 1.00 91.94 275 LYS A C 1
ATOM 1974 O O . LYS A 1 275 ? 17.908 -4.410 -4.654 1.00 91.94 275 LYS A O 1
ATOM 1979 N N . THR A 1 276 ? 19.393 -5.642 -3.520 1.00 93.75 276 THR A N 1
ATOM 1980 C CA . THR A 1 276 ? 18.894 -6.933 -3.992 1.00 93.75 276 THR A CA 1
ATOM 1981 C C . THR A 1 276 ? 18.082 -7.662 -2.928 1.00 93.75 276 THR A C 1
ATOM 1983 O O . THR A 1 276 ? 18.343 -7.538 -1.725 1.00 93.75 276 THR A O 1
ATOM 1986 N N . SER A 1 277 ? 17.115 -8.465 -3.368 1.00 92.31 277 SER A N 1
ATOM 1987 C CA . SER A 1 277 ? 16.459 -9.463 -2.529 1.00 92.31 277 SER A CA 1
ATOM 1988 C C . SER A 1 277 ? 17.342 -10.709 -2.411 1.00 92.31 277 SER A C 1
ATOM 1990 O O . SER A 1 277 ? 18.237 -10.970 -3.217 1.00 92.31 277 SER A O 1
ATOM 1992 N N . ASN A 1 278 ? 17.145 -11.505 -1.359 1.00 91.94 278 ASN A N 1
ATOM 1993 C CA . ASN A 1 278 ? 17.997 -12.673 -1.139 1.00 91.94 278 ASN A CA 1
ATOM 1994 C C . ASN A 1 278 ? 17.560 -13.848 -2.030 1.00 91.94 278 ASN A C 1
ATOM 1996 O O . ASN A 1 278 ? 16.575 -14.509 -1.715 1.00 91.94 278 ASN A O 1
ATOM 2000 N N . ALA A 1 279 ? 18.352 -14.176 -3.058 1.00 91.81 279 ALA A N 1
ATOM 2001 C CA . ALA A 1 279 ? 18.071 -15.247 -4.026 1.00 91.81 279 ALA A CA 1
ATOM 2002 C C . ALA A 1 279 ? 17.736 -16.633 -3.434 1.00 91.81 279 ALA A C 1
ATOM 2004 O O . ALA A 1 279 ? 17.076 -17.445 -4.084 1.00 91.81 279 ALA A O 1
ATOM 2005 N N . SER A 1 280 ? 18.119 -16.920 -2.184 1.00 90.75 280 SER A N 1
ATOM 2006 C CA . SER A 1 280 ? 17.686 -18.147 -1.494 1.00 90.75 280 SER A CA 1
ATOM 2007 C C . SER A 1 280 ? 16.170 -18.230 -1.251 1.00 90.75 280 SER A C 1
ATOM 2009 O O . SER A 1 280 ? 15.663 -19.334 -1.061 1.00 90.75 280 SER A O 1
ATOM 2011 N N . LEU A 1 281 ? 15.443 -17.107 -1.313 1.00 85.62 281 LEU A N 1
ATOM 2012 C CA . LEU A 1 281 ? 13.981 -17.052 -1.202 1.00 85.62 281 LEU A CA 1
ATOM 2013 C C . LEU A 1 281 ? 13.269 -17.725 -2.393 1.00 85.62 281 LEU A C 1
ATOM 2015 O O . LEU A 1 281 ? 12.164 -18.237 -2.215 1.00 85.62 281 LEU A O 1
ATOM 2019 N N . TRP A 1 282 ? 13.899 -17.787 -3.576 1.00 89.31 282 TRP A N 1
ATOM 2020 C CA . TRP A 1 282 ? 13.333 -18.436 -4.771 1.00 89.31 282 TRP A CA 1
ATOM 2021 C C . TRP A 1 282 ? 14.198 -19.516 -5.421 1.00 89.31 282 TRP A C 1
ATOM 2023 O O . TRP A 1 282 ? 13.726 -20.185 -6.335 1.00 89.31 282 TRP A O 1
ATOM 2033 N N . ALA A 1 283 ? 15.407 -19.777 -4.918 1.00 88.25 283 ALA A N 1
ATOM 2034 C CA . ALA A 1 283 ? 16.321 -20.792 -5.458 1.00 88.25 283 ALA A CA 1
ATOM 2035 C C . ALA A 1 283 ? 15.742 -22.226 -5.568 1.00 88.25 283 ALA A C 1
ATOM 2037 O O . ALA A 1 283 ? 16.324 -23.067 -6.252 1.00 88.25 283 ALA A O 1
ATOM 2038 N N . SER A 1 284 ? 14.626 -22.526 -4.893 1.00 86.81 284 SER A N 1
ATOM 2039 C CA . SER A 1 284 ? 13.909 -23.812 -4.951 1.00 86.81 284 SER A CA 1
ATOM 2040 C C . SER A 1 284 ? 12.497 -23.727 -5.553 1.00 86.81 284 SER A C 1
ATOM 2042 O O . SER A 1 284 ? 11.770 -24.722 -5.541 1.00 86.81 284 SER A O 1
ATOM 2044 N N . ILE A 1 285 ? 12.085 -22.563 -6.066 1.00 86.44 285 ILE A N 1
ATOM 2045 C CA . ILE A 1 285 ? 10.746 -22.349 -6.621 1.00 86.44 285 ILE A CA 1
ATOM 2046 C C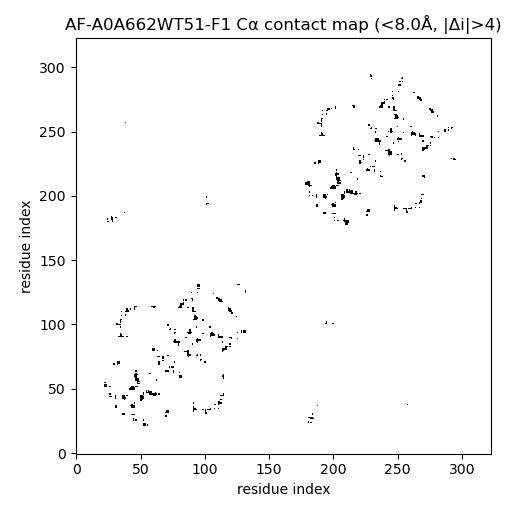 . ILE A 1 285 ? 10.719 -22.745 -8.101 1.00 86.44 285 ILE A C 1
ATOM 2048 O O . ILE A 1 285 ? 11.425 -22.174 -8.926 1.00 86.44 285 ILE A O 1
ATOM 2052 N N . ASP A 1 286 ? 9.843 -23.690 -8.445 1.00 85.75 286 ASP A N 1
ATOM 2053 C CA . ASP A 1 286 ? 9.542 -24.043 -9.831 1.00 85.75 286 ASP A CA 1
ATOM 2054 C C . ASP A 1 286 ? 8.292 -23.301 -10.333 1.00 85.75 286 ASP A C 1
ATOM 2056 O O . ASP A 1 286 ? 7.160 -23.636 -9.972 1.00 85.75 286 ASP A O 1
ATOM 2060 N N . CYS A 1 287 ? 8.495 -22.307 -11.198 1.00 86.06 287 CYS A N 1
ATOM 2061 C CA . CYS A 1 287 ? 7.414 -21.551 -11.834 1.00 86.06 287 CYS A CA 1
ATOM 2062 C C . CYS A 1 287 ? 6.857 -22.221 -13.112 1.00 86.06 287 CYS A C 1
ATOM 2064 O O . CYS A 1 287 ? 5.986 -21.648 -13.768 1.00 86.06 287 CYS A O 1
ATOM 2066 N N . SER A 1 288 ? 7.309 -23.427 -13.487 1.00 81.00 288 SER A N 1
ATOM 2067 C CA . SER A 1 288 ? 6.902 -24.103 -14.739 1.00 81.00 288 SER A CA 1
ATOM 2068 C C . SER A 1 288 ? 5.409 -24.445 -14.812 1.00 81.00 288 SER A C 1
ATOM 2070 O O . SER A 1 288 ? 4.864 -24.598 -15.903 1.00 81.00 288 SER A O 1
ATOM 2072 N N . ASN A 1 289 ? 4.736 -24.549 -13.663 1.00 66.25 289 ASN A N 1
ATOM 2073 C CA . ASN A 1 289 ? 3.305 -24.863 -13.569 1.00 66.25 289 ASN A CA 1
ATOM 2074 C C . ASN A 1 289 ? 2.397 -23.619 -13.611 1.00 66.25 289 ASN A C 1
ATOM 2076 O O . ASN A 1 289 ? 1.175 -23.746 -13.538 1.00 66.25 289 ASN A O 1
ATOM 2080 N N . VAL A 1 290 ? 2.968 -22.416 -13.722 1.00 63.16 290 VAL A N 1
ATOM 2081 C CA . VAL A 1 290 ? 2.208 -21.163 -13.695 1.00 63.16 290 VAL A CA 1
ATOM 2082 C C . VAL A 1 290 ? 1.686 -20.841 -15.093 1.00 63.16 290 VAL A C 1
ATOM 2084 O O . VAL A 1 290 ? 2.319 -20.140 -15.886 1.00 63.16 290 VAL A O 1
ATOM 2087 N N . THR A 1 291 ? 0.489 -21.344 -15.407 1.00 53.53 291 THR A N 1
ATOM 2088 C CA . THR A 1 291 ? -0.293 -20.831 -16.539 1.00 53.53 291 THR A CA 1
ATOM 2089 C C . THR A 1 291 ? -0.620 -19.368 -16.288 1.00 53.53 291 THR A C 1
ATOM 2091 O O . THR A 1 291 ? -1.539 -19.050 -15.533 1.00 53.53 291 THR A O 1
ATOM 2094 N N . ALA A 1 292 ? 0.139 -18.488 -16.943 1.00 49.94 292 ALA A N 1
ATOM 2095 C CA . ALA A 1 292 ? -0.084 -17.053 -16.954 1.00 49.94 292 ALA A CA 1
ATOM 2096 C C . ALA A 1 292 ? -1.538 -16.761 -17.343 1.00 49.94 292 ALA A C 1
ATOM 2098 O O . ALA A 1 292 ? -1.909 -16.819 -18.519 1.00 49.94 292 ALA A O 1
ATOM 2099 N N . THR A 1 293 ? -2.363 -16.441 -16.346 1.00 42.38 293 THR A N 1
ATOM 2100 C CA . THR A 1 293 ? -3.709 -15.932 -16.585 1.00 42.38 293 THR A CA 1
ATOM 2101 C C . THR A 1 293 ? -3.527 -14.510 -17.071 1.00 42.38 293 THR A C 1
ATOM 2103 O O . THR A 1 293 ? -3.426 -13.573 -16.282 1.00 42.38 293 THR A O 1
ATOM 2106 N N . ALA A 1 294 ? -3.389 -14.365 -18.389 1.00 42.56 294 ALA A N 1
ATOM 2107 C CA . ALA A 1 294 ? -3.340 -13.067 -19.022 1.00 42.56 294 ALA A CA 1
ATOM 2108 C C . ALA A 1 294 ? -4.599 -12.312 -18.602 1.00 42.56 294 ALA A C 1
ATOM 2110 O O . ALA A 1 294 ? -5.706 -12.673 -19.005 1.00 42.56 294 ALA A O 1
ATOM 2111 N N . VAL A 1 295 ? -4.422 -11.272 -17.785 1.00 42.47 295 VAL A N 1
ATOM 2112 C CA . VAL A 1 295 ? -5.461 -10.279 -17.541 1.00 42.47 295 VAL A CA 1
ATOM 2113 C C . VAL A 1 295 ? -5.692 -9.613 -18.890 1.00 42.47 295 VAL A C 1
ATOM 2115 O O . VAL A 1 295 ? -4.977 -8.692 -19.281 1.00 42.47 295 VAL A O 1
ATOM 2118 N N . THR A 1 296 ? -6.632 -10.153 -19.666 1.00 36.38 296 THR A N 1
ATOM 2119 C CA . THR A 1 296 ? -7.098 -9.523 -20.893 1.00 36.38 296 THR A CA 1
ATOM 2120 C C . THR A 1 296 ? -7.709 -8.209 -20.471 1.00 36.38 296 THR A C 1
ATOM 2122 O O . THR A 1 296 ? -8.827 -8.187 -19.952 1.00 36.38 296 THR A O 1
ATOM 2125 N N . SER A 1 297 ? -6.947 -7.133 -20.657 1.00 40.81 297 SER A N 1
ATOM 2126 C CA . SER A 1 297 ? -7.405 -5.773 -20.444 1.00 40.81 297 SER A CA 1
ATOM 2127 C C . SER A 1 297 ? -8.752 -5.630 -21.129 1.00 40.81 297 SER A C 1
ATOM 2129 O O . SER A 1 297 ? -8.839 -5.714 -22.357 1.00 40.81 297 SER A O 1
ATOM 2131 N N . ALA A 1 298 ? -9.805 -5.436 -20.336 1.00 36.56 298 ALA A N 1
ATOM 2132 C CA . ALA A 1 298 ? -11.081 -4.991 -20.855 1.00 36.56 298 ALA A CA 1
ATOM 2133 C C . ALA A 1 298 ? -10.841 -3.582 -21.397 1.00 36.56 298 ALA A C 1
ATOM 2135 O O . ALA A 1 298 ? -10.911 -2.598 -20.663 1.00 36.56 298 ALA A O 1
ATOM 2136 N N . ALA A 1 299 ? -10.462 -3.509 -22.673 1.00 39.00 299 ALA A N 1
ATOM 2137 C CA . ALA A 1 299 ? -10.299 -2.264 -23.385 1.00 39.00 299 ALA A CA 1
ATOM 2138 C C . ALA A 1 299 ? -11.673 -1.599 -23.425 1.00 39.00 299 ALA A C 1
ATOM 2140 O O . ALA A 1 299 ? -12.515 -1.921 -24.265 1.00 39.00 299 ALA A O 1
ATOM 2141 N N . SER A 1 300 ? -11.903 -0.684 -22.487 1.00 34.53 300 SER A N 1
ATOM 2142 C CA . SER A 1 300 ? -12.987 0.276 -22.547 1.00 34.53 300 SER A CA 1
ATOM 2143 C C . SER A 1 300 ? -12.735 1.149 -23.770 1.00 34.53 300 SER A C 1
ATOM 2145 O O . SER A 1 300 ? -12.045 2.166 -23.725 1.00 34.53 300 SER A O 1
ATOM 2147 N N . THR A 1 301 ? -13.272 0.706 -24.906 1.00 35.75 301 THR A N 1
ATOM 2148 C CA . THR A 1 301 ? -13.307 1.471 -26.145 1.00 35.75 301 THR A CA 1
ATOM 2149 C C . THR A 1 301 ? -14.202 2.683 -25.934 1.00 35.75 301 THR A C 1
ATOM 2151 O O . THR A 1 301 ? -15.380 2.672 -26.295 1.00 35.75 301 THR A O 1
ATOM 2154 N N . SER A 1 302 ? -13.639 3.741 -25.351 1.00 40.84 302 SER A N 1
ATOM 2155 C CA . SER A 1 302 ? -14.175 5.087 -25.489 1.00 40.84 302 SER A CA 1
ATOM 2156 C C . SER A 1 302 ? -14.321 5.357 -26.987 1.00 40.84 302 SER A C 1
ATOM 2158 O O . SER A 1 302 ? -13.318 5.280 -27.708 1.00 40.84 302 SER A O 1
ATOM 2160 N N . PRO A 1 303 ? -15.535 5.620 -27.499 1.00 39.47 303 PRO A N 1
ATOM 2161 C CA . PRO A 1 303 ? -15.712 5.877 -28.916 1.00 39.47 303 PRO A CA 1
ATOM 2162 C C . PRO A 1 303 ? -14.933 7.141 -29.279 1.00 39.47 303 PRO A C 1
ATOM 2164 O O . PRO A 1 303 ? -15.197 8.223 -28.759 1.00 39.47 303 PRO A O 1
ATOM 2167 N N . SER A 1 304 ? -13.957 7.001 -30.177 1.00 43.31 304 SER A N 1
ATOM 2168 C CA . SER A 1 304 ? -13.291 8.156 -30.774 1.00 43.31 304 SER A CA 1
ATOM 2169 C C . SER A 1 304 ? -14.326 8.944 -31.569 1.00 43.31 304 SER A C 1
ATOM 2171 O O . SER A 1 304 ? -14.795 8.477 -32.606 1.00 43.31 304 SER A O 1
ATOM 2173 N N . SER A 1 305 ? -14.688 10.132 -31.084 1.00 46.88 305 SER A N 1
ATOM 2174 C CA . SER A 1 305 ? -15.600 11.041 -31.779 1.00 46.88 305 SER A CA 1
ATOM 2175 C C . SER A 1 305 ? -14.988 11.488 -33.107 1.00 46.88 305 SER A C 1
ATOM 2177 O O . SER A 1 305 ? -14.180 12.414 -33.162 1.00 46.88 305 SER A O 1
ATOM 2179 N N . SER A 1 306 ? -15.355 10.817 -34.195 1.00 49.09 306 SER A N 1
ATOM 2180 C CA . SER A 1 306 ? -14.995 11.196 -35.559 1.00 49.09 306 SER A CA 1
ATOM 2181 C C . SER A 1 306 ? -16.083 10.764 -36.540 1.00 49.09 306 SER A C 1
ATOM 2183 O O . SER A 1 306 ? -16.470 9.600 -36.569 1.00 49.09 306 SER A O 1
ATOM 2185 N N . ALA A 1 307 ? -16.513 11.730 -37.364 1.00 39.56 307 ALA A N 1
ATOM 2186 C CA . ALA A 1 307 ? -17.656 11.691 -38.289 1.00 39.56 307 ALA A CA 1
ATOM 2187 C C . ALA A 1 307 ? -19.047 11.700 -37.585 1.00 39.56 307 ALA A C 1
ATOM 2189 O O . ALA A 1 307 ? -19.184 11.236 -36.462 1.00 39.56 307 ALA A O 1
ATOM 2190 N N . LEU A 1 308 ? -20.116 12.297 -38.137 1.00 38.34 308 LEU A N 1
ATOM 2191 C CA . LEU A 1 308 ? -20.433 12.589 -39.543 1.00 38.34 308 LEU A CA 1
ATOM 2192 C C . LEU A 1 308 ? -20.927 14.044 -39.795 1.00 38.34 308 LEU A C 1
ATOM 2194 O O . LEU A 1 308 ? -21.844 14.524 -39.142 1.00 38.34 308 LEU A O 1
ATOM 2198 N N . THR A 1 309 ? -20.318 14.700 -40.793 1.00 35.94 309 THR A N 1
ATOM 2199 C CA . THR A 1 309 ? -20.924 15.338 -41.996 1.00 35.94 309 THR A CA 1
ATOM 2200 C C . THR A 1 309 ? -22.326 15.987 -41.969 1.00 35.94 309 THR A C 1
ATOM 2202 O O . THR A 1 309 ? -23.298 15.321 -41.633 1.00 35.94 309 THR A O 1
ATOM 2205 N N . ALA A 1 310 ? -22.481 17.146 -42.636 1.00 35.19 310 ALA A N 1
ATOM 2206 C CA . ALA A 1 310 ? -23.066 17.229 -43.999 1.00 35.19 310 ALA A CA 1
ATOM 2207 C C . ALA A 1 310 ? -23.235 18.679 -44.516 1.00 35.19 310 ALA A C 1
ATOM 2209 O O . ALA A 1 310 ? -23.409 19.624 -43.754 1.00 35.19 310 ALA A O 1
ATOM 2210 N N . VAL A 1 311 ? -23.190 18.832 -45.844 1.00 43.03 311 VAL A N 1
ATOM 2211 C CA . VAL A 1 311 ? -23.350 20.092 -46.593 1.00 43.03 311 VAL A CA 1
ATOM 2212 C C . VAL A 1 311 ? -24.814 20.537 -46.648 1.00 43.03 311 VAL A C 1
ATOM 2214 O O . VAL A 1 311 ? -25.688 19.719 -46.922 1.00 43.03 311 VAL A O 1
ATOM 2217 N N . LEU A 1 312 ? -25.064 21.848 -46.561 1.00 34.06 312 LEU A N 1
ATOM 2218 C CA . LEU A 1 312 ? -26.249 22.456 -47.175 1.00 34.06 312 LEU A CA 1
ATOM 2219 C C . LEU A 1 312 ? -25.934 23.862 -47.698 1.00 34.06 312 LEU A C 1
ATOM 2221 O O . LEU A 1 312 ? -25.875 24.837 -46.955 1.00 34.06 312 LEU A O 1
ATOM 2225 N N . ALA A 1 313 ? -25.737 23.950 -49.012 1.00 39.22 313 ALA A N 1
ATOM 2226 C CA . ALA A 1 313 ? -25.868 25.197 -49.745 1.00 39.22 313 ALA A CA 1
ATOM 2227 C C . ALA A 1 313 ? -27.314 25.310 -50.238 1.00 39.22 313 ALA A C 1
ATOM 2229 O O . ALA A 1 313 ? -27.813 24.375 -50.857 1.00 39.22 313 ALA A O 1
ATOM 2230 N N . LEU A 1 314 ? -27.958 26.458 -50.026 1.00 34.34 314 LEU A N 1
ATOM 2231 C CA . LEU A 1 314 ? -29.054 26.932 -50.870 1.00 34.34 314 LEU A CA 1
ATOM 2232 C C . LEU A 1 314 ? -29.106 28.461 -50.767 1.00 34.34 314 LEU A C 1
ATOM 2234 O O . LEU A 1 314 ? -29.064 29.017 -49.672 1.00 34.34 314 LEU A O 1
ATOM 2238 N N . GLY A 1 315 ? -29.106 29.144 -51.911 1.00 33.53 315 GLY A N 1
ATOM 2239 C CA . GLY A 1 315 ? -29.010 30.602 -51.960 1.00 33.53 315 GLY A CA 1
ATOM 2240 C C . GLY A 1 315 ? -30.347 31.306 -51.730 1.00 33.53 315 GLY A C 1
ATOM 2241 O O . GLY A 1 315 ? -31.410 30.744 -51.980 1.00 33.53 315 GLY A O 1
ATOM 2242 N N . VAL A 1 316 ? -30.277 32.582 -51.347 1.00 37.56 316 VAL A N 1
ATOM 2243 C CA . VAL A 1 316 ? -31.404 33.516 -51.442 1.00 37.56 316 VAL A CA 1
ATOM 2244 C C . VAL A 1 316 ? -31.049 34.565 -52.487 1.00 37.56 316 VAL A C 1
ATOM 2246 O O . VAL A 1 316 ? -30.187 35.412 -52.267 1.00 37.56 316 VAL A O 1
ATOM 2249 N N . ALA A 1 317 ? -31.710 34.490 -53.640 1.00 36.03 317 ALA A N 1
ATOM 2250 C CA . ALA A 1 317 ? -31.705 35.560 -54.623 1.00 36.03 317 ALA A CA 1
ATOM 2251 C C . ALA A 1 317 ? -32.850 36.531 -54.308 1.00 36.03 317 ALA A C 1
ATOM 2253 O O . ALA A 1 317 ? -34.001 36.113 -54.192 1.00 36.03 317 ALA A O 1
ATOM 2254 N N . THR A 1 318 ? -32.554 37.826 -54.238 1.00 40.75 318 THR A N 1
ATOM 2255 C CA . THR A 1 318 ? -33.566 38.890 -54.266 1.00 40.75 318 THR A CA 1
ATOM 2256 C C . THR A 1 318 ? -33.297 39.799 -55.455 1.00 40.75 318 THR A C 1
ATOM 2258 O O . THR A 1 318 ? -32.291 40.504 -55.490 1.00 40.75 318 THR A O 1
ATOM 2261 N N . VAL A 1 319 ? -34.208 39.764 -56.429 1.00 40.81 319 VAL A N 1
ATOM 2262 C CA . VAL A 1 319 ? -34.220 40.625 -57.617 1.00 40.81 319 VAL A CA 1
ATOM 2263 C C . VAL A 1 319 ? -35.360 41.630 -57.478 1.00 40.81 319 VAL A C 1
ATOM 2265 O O . VAL A 1 319 ? -36.508 41.220 -57.349 1.00 40.81 319 VAL A O 1
ATOM 2268 N N . LEU A 1 320 ? -35.030 42.921 -57.542 1.00 37.47 320 LEU A N 1
ATOM 2269 C CA . LEU A 1 320 ? -35.900 44.074 -57.825 1.00 37.47 320 LEU A CA 1
ATOM 2270 C C . LEU A 1 320 ? -34.929 45.224 -58.176 1.00 37.47 320 LEU A C 1
ATOM 2272 O O . LEU A 1 320 ? -34.215 45.675 -57.288 1.00 37.47 320 LEU A O 1
ATOM 2276 N N . SER A 1 321 ? -34.625 45.582 -59.428 1.00 44.50 321 SER A N 1
ATOM 2277 C CA . SER A 1 321 ? -35.425 45.915 -60.626 1.00 44.50 321 SER A CA 1
ATOM 2278 C C . SER A 1 321 ? -35.867 47.384 -60.705 1.00 44.50 321 SER A C 1
ATOM 2280 O O . SER A 1 321 ? -36.515 47.887 -59.795 1.00 44.50 321 SER A O 1
ATOM 2282 N N . PHE A 1 322 ? -35.629 47.949 -61.899 1.00 38.84 322 PHE A N 1
ATOM 2283 C CA . PHE A 1 322 ? -36.165 49.179 -62.514 1.00 38.84 322 PHE A CA 1
ATOM 2284 C C . PHE A 1 322 ? -35.437 50.526 -62.335 1.00 38.84 322 PHE A C 1
ATOM 2286 O O . PHE A 1 322 ? -35.121 50.939 -61.225 1.00 38.84 322 PHE A O 1
ATOM 2293 N N . ALA A 1 323 ? -35.342 51.204 -63.496 1.00 41.34 323 ALA A N 1
ATOM 2294 C CA . ALA A 1 323 ? -34.889 52.570 -63.800 1.00 41.34 323 ALA A CA 1
ATOM 2295 C C . ALA A 1 323 ? -33.383 52.856 -63.647 1.00 41.34 323 ALA A C 1
ATOM 2297 O O . ALA A 1 323 ? -32.950 53.278 -62.555 1.00 41.34 323 ALA A O 1
#

Sequence (323 aa):
MRTTSPFTFLVIAATTATLLTTQTEASKSFVARLPNGANVPNVPAIGHSDGTGDSSATNSFGDAFASAGKSWTAELCQADTDGDGQTNGQELGDPCCEWTQGSTPRWTSGVSHPGDASKTSNESLWANHASAQASASSASDKTTNPNPHSPSNTDTKTMKFTSPSILIVLAAAALFAPETDAKPEFVARLPNGARVSNAPAIGHKDNTGDSSSTNAFGNAFSSAGNAWTVALCKADTDGDGQTNGEELGDPCCEWTVGATPRWTSGVSHPSDATKTSNASLWASIDCSNVTATAVTSAASTSPSSSALTAVLALGVATVLSFA

Mean predicted aligned error: 19.8 Å